Protein AF-A0AAD2FRQ9-F1 (afdb_monomer)

Organism: NCBI:txid2856

Secondary structure (DSSP, 8-state):
------PPP---PPPP----------------S-S-S--SS--SS-GGG---TTS-HHHHHHHHHHHHHHH-TT--GGGTS-TTTHHHHHHHHHHHHHHHHTT---TTHHHHHHHHHHHTT----HHHHHHHHHHHHHHHHHHHHHHHHHHHTSTT-HHHHHHHHHHHHHHHHHHHT-STTS-TTTGGGG-HHHHHHHHTS-HHHHHHHHHHHHHHHHHHHHHHHHHHHHHHHHHPPPP-

Radius of gyration: 32.9 Å; Cα contacts (8 Å, |Δi|>4): 137; chains: 1; bounding box: 90×48×98 Å

Structure (mmCIF, N/CA/C/O backbone):
data_AF-A0AAD2FRQ9-F1
#
_entry.id   AF-A0AAD2FRQ9-F1
#
loop_
_atom_site.group_PDB
_atom_site.id
_atom_site.type_symbol
_atom_site.label_atom_id
_atom_site.label_alt_id
_atom_site.label_comp_id
_atom_site.label_asym_id
_atom_site.label_entity_id
_atom_site.label_seq_id
_atom_site.pdbx_PDB_ins_code
_atom_site.Cartn_x
_atom_site.Cartn_y
_atom_site.Cartn_z
_atom_site.occupancy
_atom_site.B_iso_or_equiv
_atom_site.auth_seq_id
_atom_site.auth_comp_id
_atom_site.auth_asym_id
_atom_site.auth_atom_id
_atom_site.pdbx_PDB_model_num
ATOM 1 N N . MET A 1 1 ? -56.082 18.298 -0.361 1.00 37.53 1 MET A N 1
ATOM 2 C CA . MET A 1 1 ? -55.366 17.008 -0.265 1.00 37.53 1 MET A CA 1
ATOM 3 C C . MET A 1 1 ? -54.662 16.755 -1.595 1.00 37.53 1 MET A C 1
ATOM 5 O O . MET A 1 1 ? -55.333 16.845 -2.607 1.00 37.53 1 MET A O 1
ATOM 9 N N . GLY A 1 2 ? -53.346 16.507 -1.576 1.00 34.59 2 GLY A N 1
ATOM 10 C CA . GLY A 1 2 ? -52.584 15.782 -2.614 1.00 34.59 2 GLY A CA 1
ATOM 11 C C . GLY A 1 2 ? -52.430 16.383 -4.024 1.00 34.59 2 GLY A C 1
ATOM 12 O O . GLY A 1 2 ? -53.251 16.138 -4.894 1.00 34.59 2 GLY A O 1
ATOM 13 N N . GLN A 1 3 ? -51.302 17.052 -4.276 1.00 29.69 3 GLN A N 1
ATOM 14 C CA . GLN A 1 3 ? -50.545 16.966 -5.549 1.00 29.69 3 GLN A CA 1
ATOM 15 C C . GLN A 1 3 ? -49.740 15.633 -5.565 1.00 29.69 3 GLN A C 1
ATOM 17 O O . GLN A 1 3 ? -49.653 15.038 -4.484 1.00 29.69 3 GLN A O 1
ATOM 22 N N . PRO A 1 4 ? -49.027 15.190 -6.636 1.00 43.19 4 PRO A N 1
ATOM 23 C CA . PRO A 1 4 ? -48.932 15.660 -8.038 1.00 43.19 4 PRO A CA 1
ATOM 24 C C . PRO A 1 4 ? -48.928 14.510 -9.092 1.00 43.19 4 PRO A C 1
ATOM 26 O O . PRO A 1 4 ? -48.915 13.330 -8.753 1.00 43.19 4 PRO A O 1
ATOM 29 N N . GLY A 1 5 ? -48.811 14.842 -10.387 1.00 27.27 5 GLY A N 1
ATOM 30 C CA . GLY A 1 5 ? -48.313 13.880 -11.382 1.00 27.27 5 GLY A CA 1
ATOM 31 C C . GLY A 1 5 ? -48.359 14.334 -12.842 1.00 27.27 5 GLY A C 1
ATOM 32 O O . GLY A 1 5 ? -49.302 13.996 -13.544 1.00 27.27 5 GLY A O 1
ATOM 33 N N . ASN A 1 6 ? -47.319 15.055 -13.282 1.00 28.84 6 ASN A N 1
ATOM 34 C CA . ASN A 1 6 ? -46.566 14.877 -14.542 1.00 28.84 6 ASN A CA 1
ATOM 35 C C . ASN A 1 6 ? -46.149 16.204 -15.187 1.00 28.84 6 ASN A C 1
ATOM 37 O O . ASN A 1 6 ? -46.958 16.974 -15.696 1.00 28.84 6 ASN A O 1
ATOM 41 N N . ILE A 1 7 ? -44.835 16.432 -15.159 1.00 31.52 7 ILE A N 1
ATOM 42 C CA . ILE A 1 7 ? -44.137 17.573 -15.745 1.00 31.52 7 ILE A CA 1
ATOM 43 C C . ILE A 1 7 ? -43.567 17.156 -17.102 1.00 31.52 7 ILE A C 1
ATOM 45 O O . ILE A 1 7 ? -42.891 16.134 -17.222 1.00 31.52 7 ILE A O 1
ATOM 49 N N . CYS A 1 8 ? -43.846 17.989 -18.104 1.00 29.88 8 CYS A N 1
ATOM 50 C CA . CYS A 1 8 ? -43.276 17.962 -19.443 1.00 29.88 8 CYS A CA 1
ATOM 51 C C . CYS A 1 8 ? -41.774 18.289 -19.462 1.00 29.88 8 CYS A C 1
ATOM 53 O O . CYS A 1 8 ? -41.274 19.129 -18.717 1.00 29.88 8 CYS A O 1
ATOM 55 N N . LEU A 1 9 ? -41.097 17.649 -20.414 1.00 31.56 9 LEU A N 1
ATOM 56 C CA . LEU A 1 9 ? -39.747 17.918 -20.902 1.00 31.56 9 LEU A CA 1
ATOM 57 C C . LEU A 1 9 ? -39.510 19.402 -21.216 1.00 31.56 9 LEU A C 1
ATOM 59 O O . LEU A 1 9 ? -40.241 19.968 -22.020 1.00 31.56 9 LEU A O 1
ATOM 63 N N . LEU A 1 10 ? -38.400 19.961 -20.728 1.00 29.17 10 LEU A N 1
ATOM 64 C CA . LEU A 1 10 ? -37.602 20.940 -21.470 1.00 29.17 10 LEU A CA 1
ATOM 65 C C . LEU A 1 10 ? -36.122 20.797 -21.087 1.00 29.17 10 LEU A C 1
ATOM 67 O O . LEU A 1 10 ? -35.727 20.817 -19.924 1.00 29.17 10 LEU A O 1
ATOM 71 N N . ARG A 1 11 ? -35.321 20.585 -22.127 1.00 29.00 11 ARG A N 1
ATOM 72 C CA . ARG A 1 11 ? -33.883 20.327 -22.134 1.00 29.00 11 ARG A CA 1
ATOM 73 C C . ARG A 1 11 ? -33.137 21.663 -22.103 1.00 29.00 11 ARG A C 1
ATOM 75 O O . ARG A 1 11 ? -33.297 22.455 -23.024 1.00 29.00 11 ARG A O 1
ATOM 82 N N . ALA A 1 12 ? -32.278 21.867 -21.109 1.00 31.44 12 ALA A N 1
ATOM 83 C CA . ALA A 1 12 ? -31.231 22.891 -21.123 1.00 31.44 12 ALA A CA 1
ATOM 84 C C . ALA A 1 12 ? -29.855 22.213 -20.928 1.00 31.44 12 ALA A C 1
ATOM 86 O O . ALA A 1 12 ? -29.771 21.228 -20.189 1.00 31.44 12 ALA A O 1
ATOM 87 N N . PRO A 1 13 ? -28.790 22.658 -21.621 1.00 33.66 13 PRO A N 1
ATOM 88 C CA . PRO A 1 13 ? -27.496 21.977 -21.621 1.00 33.66 13 PRO A CA 1
ATOM 89 C C . PRO A 1 13 ? -26.655 22.344 -20.384 1.00 33.66 13 PRO A C 1
ATOM 91 O O . PRO A 1 13 ? -26.700 23.494 -19.947 1.00 33.66 13 PRO A O 1
ATOM 94 N N . PRO A 1 14 ? -25.832 21.425 -19.843 1.00 34.62 14 PRO A N 1
ATOM 95 C CA . PRO A 1 14 ? -24.860 21.774 -18.817 1.00 34.62 14 PRO A CA 1
ATOM 96 C C . PRO A 1 14 ? -23.588 22.402 -19.427 1.00 34.62 14 PRO A C 1
ATOM 98 O O . PRO A 1 14 ? -23.227 22.099 -20.571 1.00 34.62 14 PRO A O 1
ATOM 101 N N . PRO A 1 15 ? -22.885 23.261 -18.667 1.00 33.22 15 PRO A N 1
ATOM 102 C CA . PRO A 1 15 ? -21.655 23.907 -19.103 1.00 33.22 15 PRO A CA 1
ATOM 103 C C . PRO A 1 15 ? -20.494 22.912 -19.236 1.00 33.22 15 PRO A C 1
ATOM 105 O O . PRO A 1 15 ? -20.386 21.916 -18.521 1.00 33.22 15 PRO A O 1
ATOM 108 N N . ARG A 1 16 ? -19.621 23.210 -20.198 1.00 31.12 16 ARG A N 1
ATOM 109 C CA . ARG A 1 16 ? -18.439 22.440 -20.588 1.00 31.12 16 ARG A CA 1
ATOM 110 C C . ARG A 1 16 ? -17.262 22.643 -19.621 1.00 31.12 16 ARG A C 1
ATOM 112 O O . ARG A 1 16 ? -16.920 23.785 -19.352 1.00 31.12 16 ARG A O 1
ATOM 119 N N . HIS A 1 17 ? -16.610 21.518 -19.283 1.00 32.88 17 HIS A N 1
ATOM 120 C CA . HIS A 1 17 ? -15.232 21.315 -18.779 1.00 32.88 17 HIS A CA 1
ATOM 121 C C . HIS A 1 17 ? -14.877 22.041 -17.460 1.00 32.88 17 HIS A C 1
ATOM 123 O O . HIS A 1 17 ? -15.027 23.241 -17.337 1.00 32.88 17 HIS A O 1
ATOM 129 N N . VAL A 1 18 ? -14.403 21.379 -16.401 1.00 36.59 18 VAL A N 1
ATOM 130 C CA . VAL A 1 18 ? -13.126 20.654 -16.294 1.00 36.59 18 VAL A CA 1
ATOM 131 C C . VAL A 1 18 ? -13.199 19.695 -15.095 1.00 36.59 18 VAL A C 1
ATOM 133 O O . VAL A 1 18 ? -13.450 20.138 -13.983 1.00 36.59 18 VAL A O 1
ATOM 136 N N . ALA A 1 19 ? -12.945 18.406 -15.321 1.00 28.44 19 ALA A N 1
ATOM 137 C CA . ALA A 1 19 ? -12.275 17.482 -14.396 1.00 28.44 19 ALA A CA 1
ATOM 138 C C . ALA A 1 19 ? -12.241 16.113 -15.078 1.00 28.44 19 ALA A C 1
ATOM 140 O O . ALA A 1 19 ? -13.247 15.415 -15.201 1.00 28.44 19 ALA A O 1
ATOM 141 N N . THR A 1 20 ? -11.079 15.763 -15.607 1.00 32.56 20 THR A N 1
ATOM 142 C CA . THR A 1 20 ? -10.808 14.473 -16.226 1.00 32.56 20 THR A CA 1
ATOM 143 C C . THR A 1 20 ? -11.065 13.373 -15.199 1.00 32.56 20 THR A C 1
ATOM 145 O O . THR A 1 20 ? -10.442 13.343 -14.141 1.00 32.56 20 THR A O 1
ATOM 148 N N . HIS A 1 21 ? -12.002 12.481 -15.514 1.00 29.31 21 HIS A N 1
ATOM 149 C CA . HIS A 1 21 ? -12.284 11.256 -14.777 1.00 29.31 21 HIS A CA 1
ATOM 150 C C . HIS A 1 21 ? -10.988 10.480 -14.475 1.00 29.31 21 HIS A C 1
ATOM 152 O O . HIS A 1 21 ? -10.471 9.771 -15.339 1.00 29.31 21 HIS A O 1
ATOM 158 N N . GLN A 1 22 ? -10.517 10.508 -13.227 1.00 32.94 22 GLN A N 1
ATOM 159 C CA . GLN A 1 22 ? -9.834 9.345 -12.667 1.00 32.94 22 GLN A CA 1
ATOM 160 C C . GLN A 1 22 ? -10.907 8.289 -12.416 1.00 32.94 22 GLN A C 1
ATOM 162 O O . GLN A 1 22 ? -11.607 8.263 -11.407 1.00 32.94 22 GLN A O 1
ATOM 167 N N . ARG A 1 23 ? -11.095 7.455 -13.434 1.00 27.72 23 ARG A N 1
ATOM 168 C CA . ARG A 1 23 ? -11.921 6.257 -13.397 1.00 27.72 23 ARG A CA 1
ATOM 169 C C . ARG A 1 23 ? -11.346 5.342 -12.311 1.00 27.72 23 ARG A C 1
ATOM 171 O O . ARG A 1 23 ? -10.297 4.737 -12.516 1.00 27.72 23 ARG A O 1
ATOM 178 N N . LEU A 1 24 ? -12.018 5.268 -11.161 1.00 32.47 24 LEU A N 1
ATOM 179 C CA . LEU A 1 24 ? -11.828 4.210 -10.169 1.00 32.47 24 LEU A CA 1
ATOM 180 C C . LEU A 1 24 ? -12.011 2.869 -10.889 1.00 32.47 24 LEU A C 1
ATOM 182 O O . LEU A 1 24 ? -13.133 2.430 -11.140 1.00 32.47 24 LEU A O 1
ATOM 186 N N . HIS A 1 25 ? -10.905 2.245 -11.288 1.00 28.69 25 HIS A N 1
ATOM 187 C CA . HIS A 1 25 ? -10.904 0.870 -11.757 1.00 28.69 25 HIS A CA 1
ATOM 188 C C . HIS A 1 25 ? -11.208 -0.026 -10.555 1.00 28.69 25 HIS A C 1
ATOM 190 O O . HIS A 1 25 ? -10.321 -0.424 -9.805 1.00 28.69 25 HIS A O 1
ATOM 196 N N . ILE A 1 26 ? -12.490 -0.334 -10.373 1.00 36.47 26 ILE A N 1
ATOM 197 C CA . ILE A 1 26 ? -12.931 -1.491 -9.601 1.00 36.47 26 ILE A CA 1
ATOM 198 C C . ILE A 1 26 ? -12.479 -2.719 -10.406 1.00 36.47 26 ILE A C 1
ATOM 200 O O . ILE A 1 26 ? -13.044 -3.028 -11.453 1.00 36.47 26 ILE A O 1
ATOM 204 N N . LEU A 1 27 ? -11.393 -3.361 -9.971 1.00 30.59 27 LEU A N 1
ATOM 205 C CA . LEU A 1 27 ? -10.906 -4.623 -10.537 1.00 30.59 27 LEU A CA 1
ATOM 206 C C . LEU A 1 27 ? -11.859 -5.781 -10.171 1.00 30.59 27 LEU A C 1
ATOM 208 O O . LEU A 1 27 ? -12.439 -5.771 -9.082 1.00 30.59 27 LEU A O 1
ATOM 212 N N . PRO A 1 28 ? -12.032 -6.783 -11.056 1.00 29.67 28 PRO A N 1
ATOM 213 C CA . PRO A 1 28 ? -13.021 -7.836 -10.880 1.00 29.67 28 PRO A CA 1
ATOM 214 C C . PRO A 1 28 ? -12.610 -8.834 -9.793 1.00 29.67 28 PRO A C 1
ATOM 216 O O . PRO A 1 28 ? -11.437 -9.149 -9.585 1.00 29.67 28 PRO A O 1
ATOM 219 N N . ALA A 1 29 ? -13.622 -9.354 -9.104 1.00 35.62 29 ALA A N 1
ATOM 22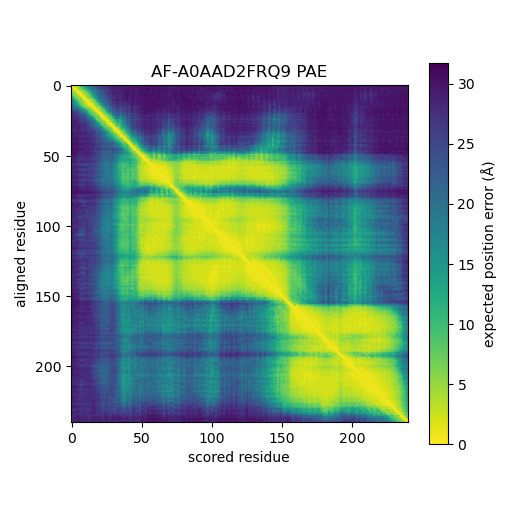0 C CA . ALA A 1 29 ? -13.495 -10.339 -8.048 1.00 35.62 29 ALA A CA 1
ATOM 221 C C . ALA A 1 29 ? -13.230 -11.740 -8.624 1.00 35.62 29 ALA A C 1
ATOM 223 O O . ALA A 1 29 ? -14.167 -12.458 -8.953 1.00 35.62 29 ALA A O 1
ATOM 224 N N . HIS A 1 30 ? -11.967 -12.169 -8.661 1.00 32.50 30 HIS A N 1
ATOM 225 C CA . HIS A 1 30 ? -11.630 -13.594 -8.726 1.00 32.50 30 HIS A CA 1
ATOM 226 C C . HIS A 1 30 ? -10.827 -14.023 -7.495 1.00 32.50 30 HIS A C 1
ATOM 228 O O . HIS A 1 30 ? -10.002 -13.275 -6.965 1.00 32.50 30 HIS A O 1
ATOM 234 N N . GLY A 1 31 ? -11.210 -15.184 -6.960 1.00 37.16 31 GLY A N 1
ATOM 235 C CA . GLY A 1 31 ? -10.777 -15.725 -5.679 1.00 37.16 31 GLY A CA 1
ATOM 236 C C . GLY A 1 31 ? -9.365 -16.298 -5.720 1.00 37.16 31 GLY A C 1
ATOM 237 O O . GLY A 1 31 ? -9.015 -17.067 -6.607 1.00 37.16 31 GLY A O 1
ATOM 238 N N . GLY A 1 32 ? -8.582 -15.929 -4.713 1.00 30.17 32 GLY A N 1
ATOM 239 C CA . GLY A 1 32 ? -7.283 -16.492 -4.366 1.00 30.17 32 GLY A CA 1
ATOM 240 C C . GLY A 1 32 ? -6.848 -15.920 -3.008 1.00 30.17 32 GLY A C 1
ATOM 241 O O . GLY A 1 32 ? -7.245 -14.796 -2.681 1.00 30.17 32 GLY A O 1
ATOM 242 N N . PRO A 1 33 ? -6.061 -16.648 -2.193 1.00 37.56 33 PRO A N 1
ATOM 243 C CA . PRO A 1 33 ? -5.744 -16.283 -0.806 1.00 37.56 33 PRO A CA 1
ATOM 244 C C . PRO A 1 33 ? -4.711 -15.145 -0.676 1.00 37.56 33 PRO A C 1
ATOM 246 O O . PRO A 1 33 ? -4.220 -14.866 0.411 1.00 37.56 33 PRO A O 1
ATOM 249 N N . HIS A 1 34 ? -4.406 -14.444 -1.768 1.00 39.28 34 HIS A N 1
ATOM 250 C CA . HIS A 1 34 ? -3.457 -13.334 -1.812 1.00 39.28 34 HIS A CA 1
ATOM 251 C C . HIS A 1 34 ? -4.171 -12.020 -2.138 1.00 39.28 34 HIS A C 1
ATOM 253 O O . HIS A 1 34 ? -3.843 -11.329 -3.100 1.00 39.28 34 HIS A O 1
ATOM 259 N N . ARG A 1 35 ? -5.189 -11.667 -1.349 1.00 40.56 35 ARG A N 1
ATOM 260 C CA . ARG A 1 35 ? -5.754 -10.315 -1.388 1.00 40.56 35 ARG A CA 1
ATOM 261 C C . ARG A 1 35 ? -4.919 -9.414 -0.475 1.00 40.56 35 ARG A C 1
ATOM 263 O O . ARG A 1 35 ? -5.028 -9.507 0.740 1.00 40.56 35 ARG A O 1
ATOM 270 N N . PHE A 1 36 ? -4.115 -8.561 -1.117 1.00 48.00 36 PHE A N 1
ATOM 271 C CA . PHE A 1 36 ? -3.297 -7.461 -0.571 1.00 48.00 36 PHE A CA 1
ATOM 272 C C . PHE A 1 36 ? -1.977 -7.857 0.127 1.00 48.00 36 PHE A C 1
ATOM 274 O O . PHE A 1 36 ? -1.917 -7.920 1.351 1.00 48.00 36 PHE A O 1
ATOM 281 N N . PRO A 1 37 ? -0.861 -8.027 -0.614 1.00 42.19 37 PRO A N 1
ATOM 282 C CA . PRO A 1 37 ? 0.451 -8.296 -0.014 1.00 42.19 37 PRO A CA 1
ATOM 283 C C . PRO A 1 37 ? 1.119 -7.087 0.674 1.00 42.19 37 PRO A C 1
ATOM 285 O O . PRO A 1 37 ? 2.230 -7.223 1.172 1.00 42.19 37 PRO A O 1
ATOM 288 N N . LEU A 1 38 ? 0.513 -5.892 0.692 1.00 45.59 38 LEU A N 1
ATOM 289 C CA . LEU A 1 38 ? 1.238 -4.643 0.981 1.00 45.59 38 LEU A CA 1
ATOM 290 C C . LEU A 1 38 ? 0.527 -3.729 1.993 1.00 45.59 38 LEU A C 1
ATOM 292 O O . LEU A 1 38 ? 0.260 -2.566 1.720 1.00 45.59 38 LEU A O 1
ATOM 296 N N . MET A 1 39 ? 0.253 -4.240 3.194 1.00 47.66 39 MET A N 1
ATOM 297 C CA . MET A 1 39 ? -0.025 -3.407 4.381 1.00 47.66 39 MET A CA 1
ATOM 298 C C . MET A 1 39 ? 1.014 -3.620 5.501 1.00 47.66 39 MET A C 1
ATOM 300 O O . MET A 1 39 ? 0.736 -3.369 6.669 1.00 47.66 39 MET A O 1
ATOM 304 N N . PHE A 1 40 ? 2.224 -4.094 5.172 1.00 47.97 40 PHE A N 1
ATOM 305 C CA . PHE A 1 40 ? 3.136 -4.672 6.174 1.00 47.97 40 PHE A CA 1
ATOM 306 C C . PHE A 1 40 ? 4.158 -3.736 6.842 1.00 47.97 40 PHE A C 1
ATOM 308 O O . PHE A 1 40 ? 4.730 -4.110 7.855 1.00 47.97 40 PHE A O 1
ATOM 315 N N . PHE A 1 41 ? 4.393 -2.519 6.358 1.00 45.81 41 PHE A N 1
ATOM 316 C CA . PHE A 1 41 ? 5.453 -1.631 6.885 1.00 45.81 41 PHE A CA 1
ATOM 317 C C . PHE A 1 41 ? 5.212 -0.108 6.755 1.00 45.81 41 PHE A C 1
ATOM 319 O O . PHE A 1 41 ? 5.931 0.562 6.029 1.00 45.81 41 PHE A O 1
ATOM 326 N N . ALA A 1 42 ? 4.244 0.491 7.459 1.00 36.84 42 ALA A N 1
ATOM 327 C CA . ALA A 1 42 ? 4.256 1.953 7.660 1.00 36.84 42 ALA A CA 1
ATOM 328 C C . ALA A 1 42 ? 3.292 2.408 8.764 1.00 36.84 42 ALA A C 1
ATOM 330 O O . ALA A 1 42 ? 2.129 2.693 8.508 1.00 36.84 42 ALA A O 1
ATOM 331 N N . LEU A 1 43 ? 3.782 2.534 9.999 1.00 43.31 43 LEU A N 1
ATOM 332 C CA . LEU A 1 43 ? 3.141 3.365 11.021 1.00 43.31 43 LEU A CA 1
ATOM 333 C C . LEU A 1 43 ? 4.219 4.017 11.884 1.00 43.31 43 LEU A C 1
ATOM 335 O O . LEU A 1 43 ? 4.796 3.376 12.764 1.00 43.31 43 LEU A O 1
ATOM 339 N N . ARG A 1 44 ? 4.472 5.310 11.656 1.00 43.81 44 ARG A N 1
ATOM 340 C CA . ARG A 1 44 ? 5.180 6.157 12.629 1.00 43.81 44 ARG A CA 1
ATOM 341 C C . ARG A 1 44 ? 4.263 7.168 13.332 1.00 43.81 44 ARG A C 1
ATOM 343 O O . ARG A 1 44 ? 4.715 7.761 14.299 1.00 43.81 44 ARG A O 1
ATOM 350 N N . PHE A 1 45 ? 2.982 7.304 12.950 1.00 42.84 45 PHE A N 1
ATOM 351 C CA . PHE A 1 45 ? 2.158 8.418 13.462 1.00 42.84 45 PHE A CA 1
ATOM 352 C C . PHE A 1 45 ? 0.648 8.189 13.713 1.00 42.84 45 PHE A C 1
ATOM 354 O O . PHE A 1 45 ? -0.044 9.162 13.986 1.00 42.84 45 PHE A O 1
ATOM 361 N N . ALA A 1 46 ? 0.101 6.964 13.721 1.00 45.50 46 ALA A N 1
ATOM 362 C CA . ALA A 1 46 ? -1.351 6.777 13.952 1.00 45.50 46 ALA A CA 1
ATOM 363 C C . ALA A 1 46 ? -1.870 6.465 15.386 1.00 45.50 46 ALA A C 1
ATOM 365 O O . ALA A 1 46 ? -3.088 6.345 15.520 1.00 45.50 46 ALA A O 1
ATOM 366 N N . PRO A 1 47 ? -1.083 6.329 16.481 1.00 47.84 47 PRO A N 1
ATOM 367 C CA . PRO A 1 47 ? -1.689 6.014 17.781 1.00 47.84 47 PRO A CA 1
ATOM 368 C C . PRO A 1 47 ? -2.399 7.205 18.456 1.00 47.84 47 PRO A C 1
ATOM 370 O O . PRO A 1 47 ? -3.132 6.993 19.416 1.00 47.84 47 PRO A O 1
ATOM 373 N N . SER A 1 48 ? -2.241 8.443 17.971 1.00 48.66 48 SER A N 1
ATOM 374 C CA . SER A 1 48 ? -2.814 9.643 18.608 1.00 48.66 48 SER A CA 1
ATOM 375 C C . SER A 1 48 ? -4.307 9.887 18.331 1.00 48.66 48 SER A C 1
ATOM 377 O O . SER A 1 48 ? -4.873 10.808 18.910 1.00 48.66 48 SER A O 1
ATOM 379 N N . ARG A 1 49 ? -4.965 9.087 17.476 1.00 55.69 49 ARG A N 1
ATOM 380 C CA . ARG A 1 49 ? -6.372 9.307 17.063 1.00 55.69 49 ARG A CA 1
ATOM 381 C C . ARG A 1 49 ? -7.379 8.242 17.504 1.00 55.69 49 ARG A C 1
ATOM 383 O O . ARG A 1 49 ? -8.569 8.411 17.251 1.00 55.69 49 ARG A O 1
ATOM 390 N N . LEU A 1 50 ? -6.936 7.168 18.158 1.00 70.06 50 LEU A N 1
ATOM 391 C CA . LEU A 1 50 ? -7.851 6.187 18.749 1.00 70.06 50 LEU A CA 1
ATOM 392 C C . LEU A 1 50 ? -8.385 6.726 20.076 1.00 70.06 50 LEU A C 1
ATOM 394 O O . LEU A 1 50 ? -7.753 6.578 21.126 1.00 70.06 50 LEU A O 1
ATOM 398 N N . ASP A 1 51 ? -9.553 7.363 20.021 1.00 74.88 51 ASP A N 1
ATOM 399 C CA . ASP A 1 51 ? -10.272 7.771 21.222 1.00 74.88 51 ASP A CA 1
ATOM 400 C C . ASP A 1 51 ? -10.945 6.549 21.857 1.00 74.88 51 ASP A C 1
ATOM 402 O O . ASP A 1 51 ? -12.040 6.127 21.483 1.00 74.88 51 ASP A O 1
ATOM 406 N N . LEU A 1 52 ? -10.234 5.966 22.821 1.00 79.19 52 LEU A N 1
ATOM 407 C CA . LEU A 1 52 ? -10.669 4.820 23.615 1.00 79.19 52 LEU A CA 1
ATOM 408 C C . LEU A 1 52 ? -10.955 5.219 25.072 1.00 79.19 52 LEU A C 1
ATOM 410 O O . LEU A 1 52 ? -10.844 4.368 25.955 1.00 79.19 52 LEU A O 1
ATOM 414 N N . GLN A 1 53 ? -11.284 6.489 25.351 1.00 73.31 53 GLN A N 1
ATOM 415 C CA . GLN A 1 53 ? -11.393 7.019 26.721 1.00 73.31 53 GLN A CA 1
ATOM 416 C C . GLN A 1 53 ? -12.375 6.254 27.620 1.00 73.31 53 GLN A C 1
ATOM 418 O O . GLN A 1 53 ? -12.110 6.086 28.805 1.00 73.31 53 GLN A O 1
ATOM 423 N N . LEU A 1 54 ? -13.470 5.742 27.056 1.00 83.75 54 LEU A N 1
ATOM 424 C CA . LEU A 1 54 ? -14.483 4.968 27.788 1.00 83.75 54 LEU A CA 1
ATOM 425 C C . LEU A 1 54 ? -14.478 3.479 27.410 1.00 83.75 54 LEU A C 1
ATOM 427 O O . LEU A 1 54 ? -15.389 2.729 27.748 1.00 83.75 54 LEU A O 1
ATOM 431 N N . THR A 1 55 ? -13.466 3.026 26.672 1.00 89.94 55 THR A N 1
ATOM 432 C CA . THR A 1 55 ? -13.348 1.610 26.308 1.00 89.94 55 THR A CA 1
ATOM 433 C C . THR A 1 55 ? -12.794 0.824 27.486 1.00 89.94 55 THR A C 1
ATOM 435 O O . THR A 1 55 ? -11.831 1.262 28.118 1.00 89.94 55 THR A O 1
ATOM 438 N N . GLY A 1 56 ? -13.360 -0.356 27.758 1.00 88.56 56 GLY A N 1
ATOM 439 C CA . GLY A 1 56 ? -12.875 -1.202 28.846 1.00 88.56 56 GLY A CA 1
ATOM 440 C C . GLY A 1 56 ? -11.368 -1.459 28.721 1.00 88.56 56 GLY A C 1
ATOM 441 O O . GLY A 1 56 ? -10.895 -1.731 27.615 1.00 88.56 56 GLY A O 1
ATOM 442 N N . PRO A 1 57 ? -10.585 -1.409 29.814 1.00 88.56 57 PRO A N 1
ATOM 443 C CA . PRO A 1 57 ? -9.122 -1.440 29.733 1.00 88.56 57 PRO A CA 1
ATOM 444 C C . PRO A 1 57 ? -8.610 -2.707 29.041 1.00 88.56 57 PRO A C 1
ATOM 446 O O . PRO A 1 57 ? -7.715 -2.646 28.204 1.00 88.56 57 PRO A O 1
ATOM 449 N N . SER A 1 58 ? -9.239 -3.854 29.306 1.00 89.50 58 SER A N 1
ATOM 450 C CA . SER A 1 58 ? -8.896 -5.123 28.662 1.00 89.50 58 SER A CA 1
ATOM 451 C C . SER A 1 58 ? -9.251 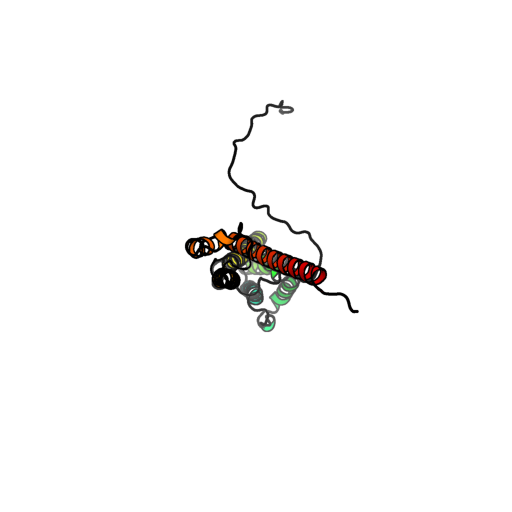-5.150 27.166 1.00 89.50 58 SER A C 1
ATOM 453 O O . SER A 1 58 ? -8.508 -5.735 26.382 1.00 89.50 58 SER A O 1
ATOM 455 N N . ILE A 1 59 ? -10.343 -4.488 26.757 1.00 91.56 59 ILE A N 1
ATOM 456 C CA . ILE A 1 59 ? -10.736 -4.329 25.345 1.00 91.56 59 ILE A CA 1
ATOM 457 C C . ILE A 1 59 ? -9.744 -3.413 24.630 1.00 91.56 59 ILE A C 1
ATOM 459 O O . ILE A 1 59 ? -9.242 -3.758 23.564 1.00 91.56 59 ILE A O 1
ATOM 463 N N . LYS A 1 60 ? -9.408 -2.274 25.246 1.00 91.19 60 LYS A N 1
ATOM 464 C CA . LYS A 1 60 ? -8.424 -1.317 24.733 1.00 91.19 60 LYS A CA 1
ATOM 465 C C . LYS A 1 60 ? -7.085 -1.997 24.466 1.00 91.19 60 LYS A C 1
ATOM 467 O O . LYS A 1 60 ? -6.563 -1.892 23.359 1.00 91.19 60 LYS A O 1
ATOM 472 N N . THR A 1 61 ? -6.559 -2.743 25.437 1.00 89.00 61 THR A N 1
ATOM 473 C CA . THR A 1 61 ? -5.311 -3.498 25.266 1.00 89.00 61 THR A CA 1
ATOM 474 C C . THR A 1 61 ? -5.420 -4.507 24.127 1.00 89.00 61 THR A C 1
ATOM 476 O O . THR A 1 61 ? -4.510 -4.602 23.311 1.00 89.00 61 THR A O 1
ATOM 479 N N . ALA A 1 62 ? -6.539 -5.225 24.018 1.00 91.06 62 ALA A N 1
ATOM 480 C CA . ALA A 1 62 ? -6.737 -6.218 22.970 1.00 91.06 62 ALA A CA 1
ATOM 481 C C . ALA A 1 62 ? -6.804 -5.607 21.558 1.00 91.06 62 ALA A C 1
ATOM 483 O O . ALA A 1 62 ? -6.156 -6.118 20.647 1.00 91.06 62 ALA A O 1
ATOM 484 N N . ILE A 1 63 ? -7.507 -4.486 21.380 1.00 90.12 63 ILE A N 1
ATOM 485 C CA . ILE A 1 63 ? -7.559 -3.748 20.106 1.00 90.12 63 ILE A CA 1
ATOM 486 C C . ILE A 1 63 ? -6.172 -3.216 19.733 1.00 90.12 63 ILE A C 1
ATOM 488 O O . ILE A 1 63 ? -5.734 -3.376 18.595 1.00 90.12 63 ILE A O 1
ATOM 492 N N . LEU A 1 64 ? -5.445 -2.630 20.690 1.00 88.38 64 LEU A N 1
ATOM 493 C CA . LEU A 1 64 ? -4.082 -2.147 20.452 1.00 88.38 64 LEU A CA 1
ATOM 494 C C . LEU A 1 64 ? -3.128 -3.286 20.073 1.00 88.38 64 LEU A C 1
ATOM 496 O O . LEU A 1 64 ? -2.285 -3.101 19.202 1.00 88.38 64 LEU A O 1
ATOM 500 N N . GLN A 1 65 ? -3.281 -4.469 20.671 1.00 87.69 65 GLN A N 1
ATOM 501 C CA . GLN A 1 65 ? -2.509 -5.659 20.305 1.00 87.69 65 GLN A CA 1
ATOM 502 C C . GLN A 1 65 ? -2.836 -6.147 18.890 1.00 87.69 65 GLN A C 1
ATOM 504 O O . GLN A 1 65 ? -1.922 -6.484 18.142 1.00 87.69 65 GLN A O 1
ATOM 509 N N . LEU A 1 66 ? -4.108 -6.133 18.481 1.00 88.50 66 LEU A N 1
ATOM 510 C CA . LEU A 1 66 ? -4.485 -6.459 17.103 1.00 88.50 66 LEU A CA 1
ATOM 511 C C . LEU A 1 66 ? -3.837 -5.492 16.106 1.00 88.50 66 LEU A C 1
ATOM 513 O O . LEU A 1 66 ? -3.232 -5.934 15.134 1.00 88.50 66 LEU A O 1
ATOM 517 N N . LEU A 1 67 ? -3.892 -4.187 16.384 1.00 86.69 67 LEU A N 1
ATOM 518 C CA . LEU A 1 67 ? -3.247 -3.155 15.565 1.00 86.69 67 LEU A CA 1
ATOM 519 C C . LEU A 1 67 ? -1.718 -3.276 15.569 1.00 86.69 67 LEU A C 1
ATOM 521 O O . LEU A 1 67 ? -1.068 -3.039 14.555 1.00 86.69 67 LEU A O 1
ATOM 525 N N . HIS A 1 68 ? -1.120 -3.688 16.685 1.00 82.81 68 HIS A N 1
ATOM 526 C CA . HIS A 1 68 ? 0.308 -3.987 16.742 1.00 82.81 68 HIS A CA 1
ATOM 527 C C . HIS A 1 68 ? 0.668 -5.216 15.893 1.00 82.81 68 HIS A C 1
ATOM 529 O O . HIS A 1 68 ? 1.706 -5.226 15.230 1.00 82.81 68 HIS A O 1
ATOM 535 N N . GLY A 1 69 ? -0.204 -6.226 15.859 1.00 78.12 69 GLY A N 1
ATOM 536 C CA . GLY A 1 69 ? -0.072 -7.397 14.991 1.00 78.12 69 GLY A CA 1
ATOM 537 C C . GLY A 1 69 ? -0.136 -7.050 13.501 1.00 78.12 69 GLY A C 1
ATOM 538 O O . GLY A 1 69 ? 0.588 -7.651 12.714 1.00 78.12 69 GLY A O 1
ATOM 539 N N . VAL A 1 70 ? -0.910 -6.024 13.119 1.00 79.62 70 VAL A N 1
ATOM 540 C CA . VAL A 1 70 ? -0.867 -5.453 11.756 1.00 79.62 70 VAL A CA 1
ATOM 541 C C . VAL A 1 70 ? 0.542 -4.946 11.426 1.00 79.62 70 VAL A C 1
ATOM 543 O O . VAL A 1 70 ? 1.032 -5.152 10.321 1.00 79.62 70 VAL A O 1
ATOM 546 N N . ARG A 1 71 ? 1.211 -4.297 12.388 1.00 69.56 71 ARG A N 1
ATOM 547 C CA . ARG A 1 71 ? 2.554 -3.726 12.208 1.00 69.56 71 ARG A CA 1
ATOM 548 C C . ARG A 1 71 ? 3.669 -4.771 12.259 1.00 69.56 71 ARG A C 1
ATOM 550 O O . ARG A 1 71 ? 4.693 -4.601 11.608 1.00 69.56 71 ARG A O 1
ATOM 557 N N . THR A 1 72 ? 3.518 -5.798 13.090 1.00 71.00 72 THR A N 1
ATOM 558 C CA . THR A 1 72 ? 4.562 -6.792 13.368 1.00 71.00 72 THR A CA 1
ATOM 559 C C . THR A 1 72 ? 3.943 -8.189 13.484 1.00 71.00 72 THR A C 1
ATOM 561 O O . THR A 1 72 ? 3.503 -8.580 14.567 1.00 71.00 72 THR A O 1
ATOM 564 N N . PRO A 1 73 ? 3.914 -8.977 12.393 1.00 65.50 73 PRO A N 1
ATOM 565 C CA . PRO A 1 73 ? 3.264 -10.292 12.383 1.00 65.50 73 PRO A CA 1
ATOM 566 C C . PRO A 1 73 ? 3.933 -11.332 13.300 1.00 65.50 73 PRO A C 1
ATOM 568 O O . PRO A 1 73 ? 3.353 -12.378 13.567 1.00 65.50 73 PRO A O 1
ATOM 571 N N . THR A 1 74 ? 5.143 -11.061 13.796 1.00 59.69 74 THR A N 1
ATOM 572 C CA . THR A 1 74 ? 5.955 -12.011 14.576 1.00 59.69 74 THR A CA 1
ATOM 573 C C . THR A 1 74 ? 5.598 -12.058 16.069 1.00 59.69 74 THR A C 1
ATOM 575 O O . THR A 1 74 ? 6.026 -12.967 16.777 1.00 59.69 74 THR A O 1
ATOM 578 N N . SER A 1 75 ? 4.836 -11.092 16.594 1.00 58.97 75 SER A N 1
ATOM 579 C CA . SER A 1 75 ? 4.519 -11.053 18.027 1.00 58.97 75 SER A CA 1
ATOM 580 C C . SER A 1 75 ? 3.355 -11.990 18.343 1.00 58.97 75 SER A C 1
ATOM 582 O O . SER A 1 75 ? 2.259 -11.783 17.836 1.00 58.97 75 SER A O 1
ATOM 584 N N . SER A 1 76 ? 3.574 -13.013 19.179 1.00 57.59 76 SER A N 1
ATOM 585 C CA . SER A 1 76 ? 2.502 -13.890 19.672 1.00 57.59 76 SER A CA 1
ATOM 586 C C . SER A 1 76 ? 1.643 -13.131 20.694 1.00 57.59 76 SER A C 1
ATOM 588 O O . SER A 1 76 ? 2.078 -12.937 21.834 1.00 57.59 76 SER A O 1
ATOM 590 N N . PRO A 1 77 ? 0.423 -12.691 20.335 1.00 62.16 77 PRO A N 1
ATOM 591 C CA . PRO A 1 77 ? -0.312 -11.724 21.144 1.00 62.16 77 PRO A CA 1
ATOM 592 C C . PRO A 1 77 ? -1.069 -12.385 22.306 1.00 62.16 77 PRO A C 1
ATOM 594 O O . PRO A 1 77 ? -1.488 -11.711 23.241 1.00 62.16 77 PRO A O 1
ATOM 597 N N . LEU A 1 78 ? -1.244 -13.712 22.288 1.00 64.38 78 LEU A N 1
ATOM 598 C CA . LEU A 1 78 ? -2.193 -14.416 23.159 1.00 64.38 78 LEU A CA 1
ATOM 599 C C . LEU A 1 78 ? -1.792 -14.462 24.641 1.00 64.38 78 LEU A C 1
ATOM 601 O O . LEU A 1 78 ? -2.675 -14.566 25.494 1.00 64.38 78 LEU A O 1
ATOM 605 N N . ARG A 1 79 ? -0.494 -14.372 24.967 1.00 63.56 79 ARG A N 1
ATOM 606 C CA . ARG A 1 79 ? -0.020 -14.413 26.365 1.00 63.56 79 ARG A CA 1
ATOM 607 C C . ARG A 1 79 ? -0.387 -13.157 27.159 1.00 63.56 79 ARG A C 1
ATOM 609 O O . ARG A 1 79 ? -0.560 -13.246 28.368 1.00 63.56 79 ARG A O 1
ATOM 616 N N . THR A 1 80 ? -0.555 -12.022 26.485 1.00 72.94 80 THR A N 1
ATOM 617 C CA . THR A 1 80 ? -0.798 -10.715 27.121 1.00 72.94 80 THR A CA 1
ATOM 618 C C . THR A 1 80 ? -2.293 -10.383 27.228 1.00 72.94 80 THR A C 1
ATOM 620 O O . THR A 1 80 ? -2.680 -9.449 27.929 1.00 72.94 80 THR A O 1
ATOM 623 N N . ILE A 1 81 ? -3.164 -11.143 26.551 1.00 83.75 81 ILE A N 1
ATOM 624 C CA . ILE A 1 81 ? -4.612 -10.900 26.546 1.00 83.75 81 ILE A CA 1
ATOM 625 C C . ILE A 1 81 ? -5.277 -11.554 27.757 1.00 83.75 81 ILE A C 1
ATOM 627 O O . ILE A 1 81 ? -5.144 -12.759 27.993 1.00 83.75 81 ILE A O 1
ATOM 631 N N . SER A 1 82 ? -6.054 -10.751 28.490 1.00 87.06 82 SER A N 1
ATOM 632 C CA . SER A 1 82 ? -6.860 -11.212 29.623 1.00 87.06 82 SER A CA 1
ATOM 633 C C . SER A 1 82 ? -7.790 -12.369 29.212 1.00 87.06 82 SER A C 1
ATOM 635 O O . SER A 1 82 ? -8.406 -12.294 28.142 1.00 87.06 82 SER A O 1
ATOM 637 N N . PRO A 1 83 ? -7.950 -13.416 30.047 1.00 87.69 83 PRO A N 1
ATOM 638 C CA . PRO A 1 83 ? -8.796 -14.569 29.729 1.00 87.69 83 PRO A CA 1
ATOM 639 C C . PRO A 1 83 ? -10.233 -14.203 29.334 1.00 87.69 83 PRO A C 1
ATOM 641 O O . PRO A 1 83 ? -10.801 -14.845 28.456 1.00 87.69 83 PRO A O 1
ATOM 644 N N . SER A 1 84 ? -10.792 -13.139 29.918 1.00 87.94 84 SER A N 1
ATOM 645 C CA . SER A 1 84 ? -12.153 -12.667 29.632 1.00 87.94 84 SER A CA 1
ATOM 646 C C . SER A 1 84 ? -12.329 -12.082 28.226 1.00 87.94 84 SER A C 1
ATOM 648 O O . SER A 1 84 ? -13.431 -12.105 27.688 1.00 87.94 84 SER A O 1
ATOM 650 N N . VAL A 1 85 ? -11.256 -11.576 27.610 1.00 91.88 85 VAL A N 1
ATOM 651 C CA . VAL A 1 85 ? -11.285 -10.942 26.276 1.00 91.88 85 VAL A CA 1
A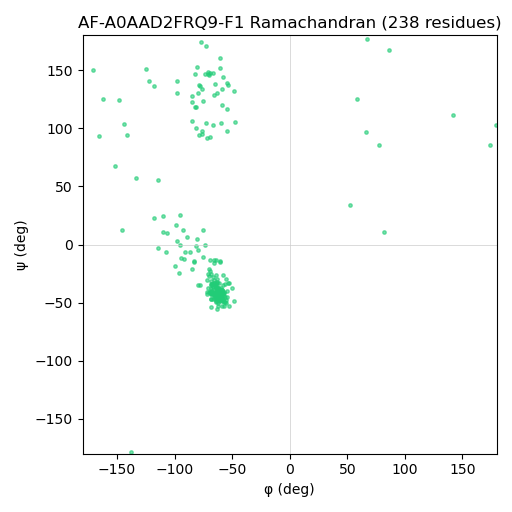TOM 652 C C . VAL A 1 85 ? -10.810 -11.895 25.182 1.00 91.88 85 VAL A C 1
ATOM 654 O O . VAL A 1 85 ? -11.113 -11.700 24.008 1.00 91.88 85 VAL A O 1
ATOM 657 N N . ARG A 1 86 ? -10.105 -12.967 25.557 1.00 91.62 86 ARG A N 1
ATOM 658 C CA . ARG A 1 86 ? -9.569 -13.977 24.638 1.00 91.62 86 ARG A CA 1
ATOM 659 C C . ARG A 1 86 ? -10.576 -14.504 23.602 1.00 91.62 86 ARG A C 1
ATOM 661 O O . ARG A 1 86 ? -10.201 -14.512 22.433 1.00 91.62 86 ARG A O 1
ATOM 668 N N . PRO A 1 87 ? -11.817 -14.911 23.942 1.00 92.50 87 PRO A N 1
ATOM 669 C CA . PRO A 1 87 ? -12.744 -15.426 22.928 1.00 92.50 87 PRO A CA 1
ATOM 670 C C . PRO A 1 87 ? -13.103 -14.367 21.876 1.00 92.50 87 PRO A C 1
ATOM 672 O O . PRO A 1 87 ? -13.138 -14.658 20.684 1.00 92.50 87 PRO A O 1
ATOM 675 N N . VAL A 1 88 ? -13.289 -13.118 22.306 1.00 93.25 88 VAL A N 1
ATOM 676 C CA . VAL A 1 88 ? -13.594 -11.983 21.424 1.00 93.25 88 VAL A CA 1
ATOM 677 C C . VAL A 1 88 ? -12.395 -11.635 20.540 1.00 93.25 88 VAL A C 1
ATOM 679 O O . VAL A 1 88 ? -12.545 -11.380 19.347 1.00 93.25 88 VAL A O 1
ATOM 682 N N . PHE A 1 89 ? -11.192 -11.678 21.111 1.00 92.31 89 PHE A N 1
ATOM 683 C CA . PHE A 1 89 ? -9.944 -11.477 20.383 1.00 92.31 89 PHE A CA 1
ATOM 684 C C . PHE A 1 89 ? -9.753 -12.530 19.282 1.00 92.31 89 PHE A C 1
ATOM 686 O O . PHE A 1 89 ? -9.446 -12.175 18.148 1.00 92.31 89 PHE A O 1
ATOM 693 N N . LEU A 1 90 ? -9.992 -13.810 19.588 1.00 91.69 90 LEU A N 1
ATOM 694 C CA . LEU A 1 90 ? -9.926 -14.899 18.607 1.00 91.69 90 LEU A CA 1
ATOM 695 C C . LEU A 1 90 ? -10.980 -14.734 17.504 1.00 91.69 90 LEU A C 1
ATOM 697 O O . LEU A 1 90 ? -10.659 -14.886 16.329 1.00 91.69 90 LEU A O 1
ATOM 701 N N . ALA A 1 91 ? -12.211 -14.347 17.855 1.00 93.38 91 ALA A N 1
ATOM 702 C CA . ALA A 1 91 ? -13.247 -14.044 16.867 1.00 93.38 91 ALA A CA 1
ATOM 703 C C . ALA A 1 91 ? -12.821 -12.909 15.916 1.00 93.38 91 ALA A C 1
ATOM 705 O O . ALA A 1 91 ? -13.042 -12.986 14.709 1.00 93.38 91 ALA A O 1
ATOM 706 N N . GLN A 1 92 ? -12.143 -11.880 16.434 1.00 94.25 92 GLN A N 1
ATOM 707 C CA . GLN A 1 92 ? -11.584 -10.814 15.603 1.00 94.25 92 GLN A CA 1
ATOM 708 C C . GLN A 1 92 ? -10.427 -11.295 14.717 1.00 94.25 92 GLN A C 1
ATOM 710 O O . GLN A 1 92 ? -10.288 -10.822 13.591 1.00 94.25 92 GLN A O 1
ATOM 715 N N . GLN A 1 93 ? -9.605 -12.238 15.184 1.00 90.44 93 GLN A N 1
ATOM 716 C CA . GLN A 1 93 ? -8.537 -12.815 14.363 1.00 90.44 93 GLN A CA 1
ATOM 717 C C . GLN A 1 93 ? -9.077 -13.573 13.145 1.00 90.44 93 GLN A C 1
ATOM 719 O O . GLN A 1 93 ? -8.445 -13.521 12.095 1.00 90.44 93 GLN A O 1
ATOM 724 N N . VAL A 1 94 ? -10.257 -14.198 13.246 1.00 92.19 94 VAL A N 1
ATOM 725 C CA . VAL A 1 94 ? -10.932 -14.840 12.099 1.00 92.19 94 VAL A CA 1
ATOM 726 C C . VAL A 1 94 ? -11.331 -13.815 11.030 1.00 92.19 94 VAL A C 1
ATOM 728 O O . VAL A 1 94 ? -11.212 -14.093 9.841 1.00 92.19 94 VAL A O 1
ATOM 731 N N . ILE A 1 95 ? -11.764 -12.615 11.435 1.00 91.31 95 ILE A N 1
ATOM 732 C CA . ILE A 1 95 ? -12.052 -11.501 10.508 1.00 91.31 95 ILE A CA 1
ATOM 733 C C . ILE A 1 95 ? -10.765 -11.011 9.824 1.00 91.31 95 ILE A C 1
ATOM 735 O O . ILE A 1 95 ? -10.784 -10.593 8.665 1.00 91.31 95 ILE A O 1
ATOM 739 N N . GLY A 1 96 ? -9.645 -11.075 10.543 1.00 88.94 96 GLY A N 1
ATOM 740 C CA . GLY A 1 96 ? -8.325 -10.713 10.050 1.00 88.94 96 GLY A CA 1
ATOM 741 C C . GLY A 1 96 ? -7.992 -9.227 10.191 1.00 88.94 96 GLY A C 1
ATOM 742 O O . GLY A 1 96 ? -8.840 -8.373 10.465 1.00 88.94 96 GLY A O 1
ATOM 743 N N . SER A 1 97 ? -6.710 -8.922 9.993 1.00 87.12 97 SER A N 1
ATOM 744 C 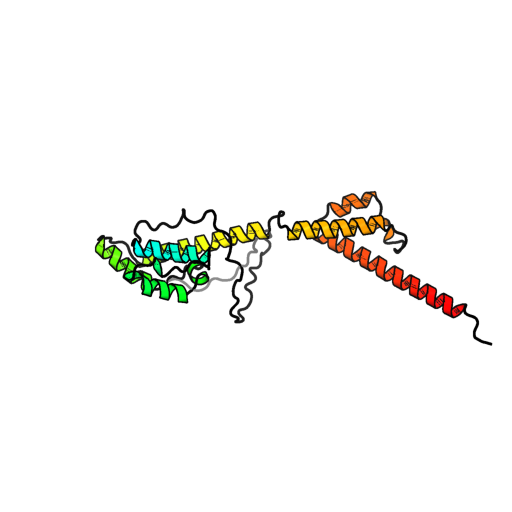CA . SER A 1 97 ? -6.141 -7.569 10.054 1.00 87.12 97 SER A CA 1
ATOM 745 C C . SER A 1 97 ? -6.744 -6.625 9.016 1.00 87.12 97 SER A C 1
ATOM 747 O O . SER A 1 97 ? -7.047 -5.479 9.336 1.00 87.12 97 SER A O 1
ATOM 749 N N . GLN A 1 98 ? -6.963 -7.117 7.795 1.00 85.94 98 GLN A N 1
ATOM 750 C CA . GLN A 1 98 ? -7.586 -6.341 6.724 1.00 85.94 98 GLN A CA 1
ATOM 751 C C . GLN A 1 98 ? -9.011 -5.930 7.100 1.00 85.94 98 GLN A C 1
ATOM 753 O O . GLN A 1 98 ? -9.351 -4.752 7.044 1.00 85.94 98 GLN A O 1
ATOM 758 N N . GLY A 1 99 ? -9.832 -6.886 7.548 1.00 89.12 99 GLY A N 1
ATOM 759 C CA . GLY A 1 99 ? -11.194 -6.590 7.978 1.00 89.12 99 GLY A CA 1
ATOM 760 C C . GLY A 1 99 ? -11.218 -5.589 9.133 1.00 89.12 99 GLY A C 1
ATOM 761 O O . GLY A 1 99 ? -12.025 -4.666 9.110 1.00 89.12 99 GLY A O 1
ATOM 762 N N . LEU A 1 100 ? -10.290 -5.704 10.089 1.00 90.62 100 LEU A N 1
ATOM 763 C CA . LEU A 1 100 ? -10.150 -4.737 11.178 1.00 90.62 100 LEU A CA 1
ATOM 764 C C . LEU A 1 100 ? -9.894 -3.309 10.664 1.00 90.62 100 LEU A C 1
ATOM 766 O O . LEU A 1 100 ? -10.576 -2.388 11.103 1.00 90.62 100 LEU A O 1
ATOM 770 N N . LEU A 1 101 ? -8.950 -3.119 9.735 1.00 89.94 101 LEU A N 1
ATOM 771 C CA . LEU A 1 101 ? -8.642 -1.805 9.148 1.00 89.94 101 LEU A CA 1
ATOM 772 C C . LEU A 1 101 ? -9.747 -1.277 8.223 1.00 89.94 101 LEU A C 1
ATOM 774 O O . LEU A 1 101 ? -9.857 -0.072 8.031 1.00 89.94 101 LEU A O 1
ATOM 778 N N . GLU A 1 102 ? -10.602 -2.151 7.698 1.00 89.50 102 GLU A N 1
ATOM 779 C CA . GLU A 1 102 ? -11.846 -1.784 7.008 1.00 89.50 102 GLU A CA 1
ATOM 780 C C . GLU A 1 102 ? -12.998 -1.467 7.984 1.00 89.50 102 GLU A C 1
ATOM 782 O O . GLU A 1 102 ? -14.132 -1.249 7.560 1.00 89.50 102 GLU A O 1
ATOM 787 N N . GLY A 1 103 ? -12.736 -1.454 9.296 1.00 90.94 103 GLY A N 1
ATOM 788 C CA . GLY A 1 103 ? -13.728 -1.159 10.331 1.00 90.94 103 GLY A CA 1
ATOM 789 C C . GLY A 1 103 ? -14.620 -2.341 10.710 1.00 90.94 103 GLY A C 1
ATOM 790 O O . GLY A 1 103 ? -15.603 -2.161 11.423 1.00 90.94 103 GLY A O 1
ATOM 791 N N . ARG A 1 104 ? -14.305 -3.563 10.270 1.00 93.38 104 ARG A N 1
ATOM 792 C CA . ARG A 1 104 ? -15.055 -4.767 10.645 1.00 93.38 104 ARG A CA 1
ATOM 793 C C . ARG A 1 104 ? -14.598 -5.253 12.011 1.00 93.38 104 ARG A C 1
ATOM 795 O O . ARG A 1 104 ? -13.579 -5.936 12.147 1.00 93.38 104 ARG A O 1
ATOM 802 N N . ILE A 1 105 ? -15.389 -4.924 13.021 1.00 94.31 105 ILE A N 1
ATOM 803 C CA . ILE A 1 105 ? -15.222 -5.442 14.375 1.00 94.31 105 ILE A CA 1
ATOM 804 C C . ILE A 1 105 ? -16.165 -6.625 14.621 1.00 94.31 105 ILE A C 1
ATOM 806 O O . ILE A 1 105 ? -17.314 -6.625 14.182 1.00 94.31 105 ILE A O 1
ATOM 810 N N . ALA A 1 106 ? -15.689 -7.646 15.330 1.00 95.56 106 ALA A N 1
ATOM 811 C CA . ALA A 1 106 ? -16.502 -8.780 15.752 1.00 95.56 106 ALA A CA 1
ATOM 812 C C . ALA A 1 106 ? -17.685 -8.314 16.618 1.00 95.56 106 ALA A C 1
ATOM 814 O O . ALA A 1 106 ? -17.519 -7.546 17.567 1.00 95.56 106 ALA A O 1
ATOM 815 N N . SER A 1 107 ? -18.888 -8.819 16.347 1.00 94.44 107 SER A N 1
ATOM 816 C CA . SER A 1 107 ? -20.090 -8.463 17.117 1.00 94.44 107 SER A CA 1
ATOM 817 C C . SER A 1 107 ? -19.952 -8.774 18.613 1.00 94.44 107 SER A C 1
ATOM 819 O O . SER A 1 107 ? -20.530 -8.083 19.447 1.00 94.44 107 SER A O 1
ATOM 821 N N . SER A 1 108 ? -19.114 -9.752 18.968 1.00 94.94 108 SER A N 1
ATOM 822 C CA . SER A 1 108 ? -18.784 -10.129 20.344 1.00 94.94 108 SER A CA 1
ATOM 823 C C . SER A 1 108 ? -18.049 -9.044 21.147 1.00 94.94 108 SER A C 1
ATOM 825 O O . SER A 1 108 ? -17.986 -9.143 22.370 1.00 94.94 108 SER A O 1
ATOM 827 N N . TRP A 1 109 ? -17.528 -7.989 20.507 1.00 94.62 109 TRP A N 1
ATOM 828 C CA . TRP A 1 109 ? -16.985 -6.821 21.214 1.00 94.62 109 TRP A CA 1
ATOM 829 C C . TRP A 1 109 ? -18.066 -6.011 21.937 1.00 94.62 109 TRP A C 1
ATOM 831 O O . TRP A 1 109 ? -17.804 -5.466 23.008 1.00 94.62 109 TRP A O 1
ATOM 841 N N . LEU A 1 110 ? -19.278 -5.947 21.377 1.00 95.38 110 LEU A N 1
ATOM 842 C CA . LEU A 1 110 ? -20.379 -5.144 21.908 1.00 95.38 110 LEU A CA 1
ATOM 843 C C . LEU A 1 110 ? -20.823 -5.605 23.307 1.00 95.38 110 LEU A C 1
ATOM 845 O O . LEU A 1 110 ? -20.776 -4.785 24.221 1.00 95.38 110 LEU A O 1
ATOM 849 N N . PRO A 1 111 ? -21.204 -6.877 23.546 1.00 95.31 111 PRO A N 1
ATOM 850 C CA . PRO A 1 111 ? -21.631 -7.303 24.881 1.00 95.31 111 PRO A CA 1
ATOM 851 C C . PRO A 1 111 ? -20.522 -7.141 25.931 1.00 95.31 111 PRO A C 1
ATOM 853 O O . PRO A 1 111 ? -20.800 -6.793 27.076 1.00 95.31 111 PRO A O 1
ATOM 856 N N . LEU A 1 112 ? -19.255 -7.317 25.541 1.00 94.50 112 LEU A N 1
ATOM 857 C CA . LEU A 1 112 ? -18.115 -7.123 26.437 1.00 94.50 112 LEU A CA 1
ATOM 858 C C . LEU A 1 112 ? -17.940 -5.646 26.832 1.00 94.50 112 LEU A C 1
ATOM 860 O O . LEU A 1 112 ? -17.660 -5.337 27.992 1.00 94.50 112 LEU A O 1
ATOM 864 N N . GLN A 1 113 ? -18.136 -4.726 25.885 1.00 95.06 113 GLN A N 1
ATOM 865 C CA . GLN A 1 113 ? -18.125 -3.291 26.156 1.00 95.06 113 GLN A CA 1
ATOM 866 C C . GLN A 1 113 ? -19.360 -2.851 26.956 1.00 95.06 113 GLN A C 1
ATOM 868 O O . GLN A 1 113 ? -19.223 -2.029 27.861 1.00 95.06 113 GLN A O 1
ATOM 873 N N . GLN A 1 114 ? -20.536 -3.426 26.688 1.00 94.94 114 GLN A N 1
ATOM 874 C CA . GLN A 1 114 ? -21.755 -3.178 27.467 1.00 94.94 114 GLN A CA 1
ATOM 875 C C . GLN A 1 114 ? -21.539 -3.535 28.934 1.00 94.94 114 GLN A C 1
ATOM 877 O O . GLN A 1 114 ? -21.764 -2.701 29.803 1.00 94.94 114 GLN A O 1
ATOM 882 N N . GLN A 1 115 ? -20.963 -4.708 29.207 1.00 94.31 115 GLN A N 1
ATOM 883 C CA . GLN A 1 115 ? -20.628 -5.119 30.568 1.00 94.31 115 GLN A CA 1
ATOM 884 C C . GLN A 1 115 ? -19.681 -4.124 31.262 1.00 94.31 115 GLN A C 1
ATOM 886 O O . GLN A 1 115 ? -19.757 -3.925 32.476 1.00 94.31 115 GLN A O 1
ATOM 891 N N . HIS A 1 116 ? -18.755 -3.506 30.522 1.00 93.94 116 HIS A N 1
ATOM 892 C CA . HIS A 1 116 ? -17.903 -2.458 31.075 1.00 93.94 116 HIS A CA 1
ATOM 893 C C . HIS A 1 116 ? -18.700 -1.187 31.393 1.00 93.94 116 HIS A C 1
ATOM 895 O O . HIS A 1 116 ? -18.568 -0.676 32.503 1.00 93.94 116 HIS A O 1
ATOM 901 N N . TYR A 1 117 ? -19.545 -0.715 30.472 1.00 94.88 117 TYR A N 1
ATOM 902 C CA . TYR A 1 117 ? -20.426 0.435 30.696 1.00 94.88 117 TYR A CA 1
ATOM 903 C C . TYR A 1 117 ? -21.351 0.244 31.892 1.00 94.88 117 TYR A C 1
ATOM 905 O O . TYR A 1 117 ? -21.449 1.155 32.713 1.00 94.88 117 TYR A O 1
ATOM 913 N N . ASP A 1 118 ? -21.928 -0.944 32.057 1.00 95.06 118 ASP A N 1
ATOM 914 C CA . ASP A 1 118 ? -22.780 -1.266 33.201 1.00 95.06 118 ASP A CA 1
ATOM 915 C C . ASP A 1 118 ? -21.998 -1.141 34.521 1.00 95.06 118 ASP A C 1
ATOM 917 O O . ASP A 1 118 ? -22.470 -0.522 35.476 1.00 95.06 118 ASP A O 1
ATOM 921 N N . LYS A 1 119 ? -20.751 -1.641 34.558 1.00 93.81 119 LYS A N 1
ATOM 922 C CA . LYS A 1 119 ? -19.862 -1.545 35.733 1.00 93.81 119 LYS A CA 1
ATOM 923 C C . LYS A 1 119 ? -19.528 -0.104 36.106 1.00 93.81 119 LYS A C 1
ATOM 925 O O . LYS A 1 119 ? -19.512 0.226 37.288 1.00 93.81 119 LYS A O 1
ATOM 930 N N . ILE A 1 120 ? -19.261 0.750 35.118 1.00 93.62 120 ILE A N 1
ATOM 931 C CA . ILE A 1 120 ? -18.940 2.168 35.350 1.00 93.62 120 ILE A CA 1
ATOM 932 C C . ILE A 1 120 ? -20.188 3.066 35.374 1.00 93.62 120 ILE A C 1
ATOM 934 O O . ILE A 1 120 ? -20.058 4.287 35.428 1.00 93.62 120 ILE A O 1
ATOM 938 N N . ARG A 1 121 ? -21.395 2.479 35.319 1.00 93.31 121 ARG A N 1
ATOM 939 C CA . ARG A 1 121 ? -22.691 3.178 35.231 1.00 93.31 121 ARG A CA 1
ATOM 940 C C . ARG A 1 121 ? -22.762 4.201 34.086 1.00 93.31 121 ARG A C 1
ATOM 942 O O . ARG A 1 121 ? -23.420 5.236 34.199 1.00 93.31 121 ARG A O 1
ATOM 949 N N . CYS A 1 122 ? -22.090 3.920 32.972 1.00 90.94 122 CYS A N 1
ATOM 950 C CA . CYS A 1 122 ? -22.114 4.760 31.783 1.00 90.94 122 CYS A CA 1
ATOM 951 C C . CYS A 1 122 ? -23.396 4.504 30.981 1.00 90.94 122 CYS A C 1
ATOM 953 O O . CYS A 1 122 ? -23.720 3.365 30.664 1.00 90.94 122 CYS A O 1
ATOM 955 N N . ARG A 1 123 ? -24.112 5.572 30.614 1.00 90.81 123 ARG A N 1
ATOM 956 C CA . ARG A 1 123 ? -25.342 5.501 29.800 1.00 90.81 123 ARG A CA 1
ATOM 957 C C . ARG A 1 123 ? -25.088 5.642 28.297 1.00 90.81 123 ARG A C 1
ATOM 959 O O . ARG A 1 123 ? -26.014 5.906 27.535 1.00 90.81 123 ARG A O 1
ATOM 966 N N . GLN A 1 124 ? -23.832 5.549 27.864 1.00 89.06 124 GLN A N 1
ATOM 967 C CA . GLN A 1 124 ? -23.506 5.654 26.448 1.00 89.06 124 GLN A CA 1
ATOM 968 C C . GLN A 1 124 ? -23.966 4.419 25.679 1.00 89.06 124 GLN A C 1
ATOM 970 O O . GLN A 1 124 ? -23.966 3.301 26.186 1.00 89.06 124 GLN A O 1
ATOM 975 N N . SER A 1 125 ? -24.328 4.639 24.417 1.00 92.06 125 SER A N 1
ATOM 976 C CA . SER A 1 125 ? -24.705 3.555 23.521 1.00 92.06 125 SER A CA 1
ATOM 977 C C . SER A 1 125 ? -23.472 2.783 23.055 1.00 92.06 125 SER A C 1
ATOM 979 O O . SER A 1 125 ? -22.565 3.341 22.430 1.00 92.06 125 SER A O 1
ATOM 981 N N . VAL A 1 126 ? -23.476 1.472 23.293 1.00 93.75 126 VAL A N 1
ATOM 982 C CA . VAL A 1 126 ? -22.451 0.559 22.777 1.00 93.75 126 VAL A CA 1
ATOM 983 C C . VAL A 1 126 ? -22.487 0.464 21.251 1.00 93.75 126 VAL A C 1
ATOM 985 O O . VAL A 1 126 ? -21.439 0.303 20.631 1.00 93.75 126 VAL A O 1
ATOM 988 N N . SER A 1 127 ? -23.651 0.630 20.614 1.00 93.25 127 SER A N 1
ATOM 989 C CA . SER A 1 127 ? -23.723 0.668 19.147 1.00 93.25 127 SER A CA 1
ATOM 990 C C . SER A 1 127 ? -23.057 1.924 18.582 1.00 93.25 127 SER A C 1
ATOM 992 O O . SER A 1 127 ? -22.337 1.852 17.586 1.00 93.25 127 SER A O 1
ATOM 994 N N . LEU A 1 128 ? -23.208 3.065 19.261 1.00 90.75 128 LEU A N 1
ATOM 995 C CA . LEU A 1 128 ? -22.511 4.297 18.896 1.00 90.75 128 LEU A CA 1
ATOM 996 C C . LEU A 1 128 ? -20.998 4.171 19.115 1.00 90.75 128 LEU A C 1
ATOM 998 O O . LEU A 1 128 ? -20.222 4.605 18.265 1.00 90.75 128 LEU A O 1
ATOM 1002 N N . TRP A 1 129 ? -20.575 3.549 20.219 1.00 94.12 129 TRP A N 1
ATOM 1003 C CA . TRP A 1 129 ? -19.168 3.212 20.456 1.00 94.12 129 TRP A CA 1
ATOM 1004 C C . TRP A 1 129 ? -18.595 2.349 19.324 1.00 94.12 129 TRP A C 1
ATOM 1006 O O . TRP A 1 129 ? -17.566 2.701 18.752 1.00 94.12 129 TRP A O 1
ATOM 1016 N N . ALA A 1 130 ? -19.295 1.278 18.943 1.00 94.12 130 ALA A N 1
ATOM 1017 C CA . ALA A 1 130 ? -18.896 0.381 17.862 1.00 94.12 130 ALA A CA 1
ATOM 1018 C C . ALA A 1 130 ? -18.765 1.121 16.519 1.00 94.12 130 ALA A C 1
ATOM 1020 O O . ALA A 1 130 ? -17.771 0.954 15.808 1.00 94.12 130 ALA A O 1
ATOM 1021 N N . SER A 1 131 ? -19.726 1.992 16.196 1.00 92.38 131 SER A N 1
ATOM 1022 C CA . SER A 1 131 ? -19.684 2.825 14.989 1.00 92.38 131 SER A CA 1
ATOM 1023 C C . SER A 1 131 ? -18.481 3.770 14.986 1.00 92.38 131 SER A C 1
ATOM 1025 O O . SER A 1 131 ? -17.787 3.879 13.976 1.00 92.38 131 SER A O 1
ATOM 1027 N N . ARG A 1 132 ? -18.208 4.446 16.109 1.00 91.25 132 ARG A N 1
ATOM 1028 C CA . ARG A 1 132 ? -17.068 5.369 16.240 1.00 91.25 132 ARG A CA 1
ATOM 1029 C C . ARG A 1 132 ? -15.735 4.638 16.136 1.00 91.25 132 ARG A C 1
ATOM 1031 O O . ARG A 1 132 ? -14.849 5.097 15.421 1.00 91.25 132 ARG A O 1
ATOM 1038 N N . LEU A 1 133 ? -15.613 3.483 16.790 1.00 92.56 133 LEU A N 1
ATOM 1039 C CA . LEU A 1 133 ? -14.432 2.631 16.686 1.00 92.56 133 LEU A CA 1
ATOM 1040 C C . LEU A 1 133 ? -14.190 2.210 15.231 1.00 92.56 133 LEU A C 1
ATOM 1042 O O . LEU A 1 133 ? -13.079 2.344 14.729 1.00 92.56 133 LEU A O 1
ATOM 1046 N N . SER A 1 134 ? -15.239 1.776 14.531 1.00 92.25 134 SER A N 1
ATOM 1047 C CA . SER A 1 134 ? -15.152 1.372 13.122 1.00 92.25 134 SER A CA 1
ATOM 1048 C C . SER A 1 134 ? -14.679 2.521 12.226 1.00 92.25 134 SER A C 1
ATOM 1050 O O . SER A 1 134 ? -13.774 2.338 11.418 1.00 92.25 134 SER A O 1
ATOM 1052 N N . GLN A 1 135 ? -15.221 3.729 12.410 1.00 89.81 135 GLN A N 1
ATOM 1053 C CA . GLN A 1 135 ? -14.796 4.925 11.669 1.00 89.81 135 GLN A CA 1
ATOM 1054 C C . GLN A 1 135 ? -13.327 5.289 11.933 1.00 89.81 135 GLN A C 1
ATOM 1056 O O . GLN A 1 135 ? -12.601 5.656 11.006 1.00 89.81 135 GLN A O 1
ATOM 1061 N N . GLN A 1 136 ? -12.866 5.167 13.182 1.00 90.25 136 GLN A N 1
ATOM 1062 C CA . GLN A 1 136 ? -11.466 5.413 13.536 1.00 90.25 136 GLN A CA 1
ATOM 1063 C C . GLN A 1 136 ? -10.531 4.382 12.901 1.00 90.25 136 GLN A C 1
ATOM 1065 O O . GLN A 1 136 ? -9.491 4.757 12.364 1.00 90.25 136 GLN A O 1
ATOM 1070 N N . LEU A 1 137 ? -10.910 3.102 12.912 1.00 91.19 137 LEU A N 1
ATOM 1071 C CA . LEU A 1 137 ? -10.149 2.032 12.267 1.00 91.19 137 LEU A CA 1
ATOM 1072 C C . LEU A 1 137 ? -10.056 2.237 10.750 1.00 91.19 137 LEU A C 1
ATOM 1074 O O . LEU A 1 137 ? -8.955 2.165 10.209 1.00 91.19 137 LEU A O 1
ATOM 1078 N N . ILE A 1 138 ? -11.167 2.594 10.094 1.00 88.69 138 ILE A N 1
ATOM 1079 C CA . ILE A 1 138 ? -11.189 2.951 8.665 1.00 88.69 138 ILE A CA 1
ATOM 1080 C C . ILE A 1 138 ? -10.263 4.131 8.389 1.00 88.69 138 ILE A C 1
ATOM 1082 O O . ILE A 1 138 ? -9.480 4.093 7.444 1.00 88.69 138 ILE A O 1
ATOM 1086 N N . SER A 1 139 ? -10.312 5.169 9.227 1.00 87.06 139 SER A N 1
ATOM 1087 C CA . SER A 1 139 ? -9.432 6.332 9.085 1.00 87.06 139 SER A CA 1
ATOM 1088 C C . SER A 1 139 ? -7.962 5.928 9.191 1.00 87.06 139 SER A C 1
ATOM 1090 O O . SER A 1 139 ? -7.149 6.368 8.386 1.00 87.06 139 SER A O 1
ATOM 1092 N N . ILE A 1 140 ? -7.612 5.057 10.143 1.00 86.69 140 ILE A N 1
ATOM 1093 C CA . ILE A 1 140 ? -6.251 4.516 10.273 1.00 86.69 140 ILE A CA 1
ATOM 1094 C C . ILE A 1 140 ? -5.859 3.743 9.010 1.00 86.69 140 ILE A C 1
ATOM 1096 O O . ILE A 1 140 ? -4.792 4.007 8.458 1.00 86.69 140 ILE A O 1
ATOM 1100 N N . GLY A 1 141 ? -6.717 2.838 8.530 1.00 85.88 141 GLY A N 1
ATOM 1101 C CA . GLY A 1 141 ? -6.481 2.082 7.299 1.00 85.88 141 GLY A CA 1
ATOM 1102 C C . GLY A 1 141 ? -6.274 2.989 6.082 1.00 85.88 141 GLY A C 1
ATOM 1103 O O . GLY A 1 141 ? -5.348 2.772 5.301 1.00 85.88 141 GLY A O 1
ATOM 1104 N N . PHE A 1 142 ? -7.074 4.051 5.964 1.00 83.62 142 PHE A N 1
ATOM 1105 C CA . PHE A 1 142 ? -6.951 5.056 4.910 1.00 83.62 142 PHE A CA 1
ATOM 1106 C C . PHE A 1 142 ? -5.627 5.823 4.990 1.00 83.62 142 PHE A C 1
ATOM 1108 O O . PHE A 1 142 ? -4.917 5.899 3.993 1.00 83.62 142 PHE A O 1
ATOM 1115 N N . TYR A 1 143 ? -5.249 6.343 6.163 1.00 81.75 143 TYR A N 1
ATOM 1116 C CA . TYR A 1 143 ? -3.981 7.066 6.321 1.00 81.75 143 TYR A CA 1
ATOM 1117 C C . TYR A 1 143 ? -2.770 6.180 6.056 1.00 81.75 143 TYR A C 1
ATOM 1119 O O . TYR A 1 143 ? -1.785 6.638 5.480 1.00 81.75 143 TYR A O 1
ATOM 1127 N N . MET A 1 144 ? -2.840 4.905 6.446 1.00 78.69 144 MET A N 1
ATOM 1128 C CA . MET A 1 144 ? -1.810 3.939 6.082 1.00 78.69 144 MET A CA 1
ATOM 1129 C C . MET A 1 144 ? -1.701 3.848 4.559 1.00 78.69 144 MET A C 1
ATOM 1131 O O . MET A 1 144 ? -0.618 4.053 4.020 1.00 78.69 144 MET A O 1
ATOM 1135 N N . TRP A 1 145 ? -2.812 3.604 3.861 1.00 83.31 145 TRP A N 1
ATOM 1136 C CA . TRP A 1 145 ? -2.847 3.534 2.398 1.00 83.31 145 TRP A CA 1
ATOM 1137 C C . TRP A 1 145 ? -2.346 4.818 1.713 1.00 83.31 145 TRP A C 1
ATOM 1139 O O . TRP A 1 145 ? -1.563 4.744 0.768 1.00 83.31 145 TRP A O 1
ATOM 1149 N N . GLU A 1 146 ? -2.728 5.994 2.207 1.00 78.62 146 GLU A N 1
ATOM 1150 C CA . GLU A 1 146 ? -2.273 7.288 1.685 1.00 78.62 146 GLU A CA 1
ATOM 1151 C C . GLU A 1 146 ? -0.756 7.469 1.857 1.00 78.62 146 GLU A C 1
ATOM 1153 O O . GLU A 1 146 ? -0.058 7.878 0.923 1.00 78.62 146 GLU A O 1
ATOM 1158 N N . GLN A 1 147 ? -0.211 7.092 3.018 1.00 74.31 147 GLN A N 1
ATOM 1159 C CA . GLN A 1 147 ? 1.231 7.122 3.258 1.00 74.31 147 GLN A CA 1
ATOM 1160 C C . GLN A 1 147 ? 1.973 6.179 2.296 1.00 74.31 147 GLN A C 1
ATOM 1162 O O . GLN A 1 147 ? 3.016 6.538 1.755 1.00 74.31 147 GLN A O 1
ATOM 1167 N N . TRP A 1 148 ? 1.430 4.992 2.029 1.00 71.38 148 TRP A N 1
ATOM 1168 C CA . TRP A 1 148 ? 2.012 4.069 1.052 1.00 71.38 148 TRP A CA 1
ATOM 1169 C C . TRP A 1 148 ? 2.004 4.622 -0.357 1.00 71.38 148 TRP A C 1
ATOM 1171 O O . TRP A 1 148 ? 3.032 4.601 -1.027 1.00 71.38 148 TRP A O 1
ATOM 1181 N N . ASN A 1 149 ? 0.866 5.145 -0.796 1.00 69.94 149 ASN A N 1
ATOM 1182 C CA . ASN A 1 149 ? 0.757 5.703 -2.133 1.00 69.94 149 ASN A CA 1
ATOM 1183 C C . ASN A 1 149 ? 1.659 6.916 -2.315 1.00 69.94 149 ASN A C 1
ATOM 1185 O O . ASN A 1 149 ? 2.274 7.055 -3.368 1.00 69.94 149 ASN A O 1
ATOM 1189 N N . SER A 1 150 ? 1.782 7.768 -1.298 1.00 70.31 150 SER A N 1
ATOM 1190 C CA . SER A 1 150 ? 2.699 8.906 -1.368 1.00 70.31 150 SER A CA 1
ATOM 1191 C C . SER A 1 150 ? 4.163 8.465 -1.445 1.00 70.31 150 SER A C 1
ATOM 1193 O O . SER A 1 150 ? 4.923 9.071 -2.189 1.00 70.31 150 SER A O 1
ATOM 1195 N N . VAL A 1 151 ? 4.563 7.378 -0.773 1.00 69.81 151 VAL A N 1
ATOM 1196 C CA . VAL A 1 151 ? 5.914 6.797 -0.907 1.00 69.81 151 VAL A CA 1
ATOM 1197 C C . VAL A 1 151 ? 6.114 6.108 -2.259 1.00 69.81 151 VAL A C 1
ATOM 1199 O O . VAL A 1 151 ? 7.163 6.261 -2.876 1.00 69.81 151 VAL A O 1
ATOM 1202 N N . GLN A 1 152 ? 5.127 5.354 -2.741 1.00 65.19 152 GLN A N 1
ATOM 1203 C CA . GLN A 1 152 ? 5.216 4.621 -4.005 1.00 65.19 152 GLN A CA 1
ATOM 1204 C C . GLN A 1 152 ? 5.267 5.561 -5.218 1.00 65.19 152 GLN A C 1
ATOM 1206 O O . GLN A 1 152 ? 5.927 5.252 -6.213 1.00 65.19 152 GLN A O 1
ATOM 1211 N N . HIS A 1 153 ? 4.576 6.696 -5.134 1.00 62.72 153 HIS A N 1
ATOM 1212 C CA . HIS A 1 153 ? 4.458 7.674 -6.212 1.00 62.72 153 HIS A CA 1
ATOM 1213 C C . HIS A 1 153 ? 5.272 8.950 -5.979 1.00 62.72 153 HIS A C 1
ATOM 1215 O O . HIS A 1 153 ? 5.108 9.903 -6.738 1.00 62.72 153 HIS A O 1
ATOM 1221 N N . SER A 1 154 ? 6.146 8.993 -4.969 1.00 62.69 154 SER A N 1
ATOM 1222 C CA . SER A 1 154 ? 7.095 10.098 -4.845 1.00 62.69 154 SER A CA 1
ATOM 1223 C C . SER A 1 154 ? 8.162 10.008 -5.939 1.00 62.69 154 SER A C 1
ATOM 1225 O O . SER A 1 154 ? 8.601 8.920 -6.320 1.00 62.69 154 SER A O 1
ATOM 1227 N N . ASP A 1 155 ? 8.629 11.166 -6.409 1.00 55.38 155 ASP A N 1
ATOM 1228 C CA . ASP A 1 155 ? 9.758 11.275 -7.346 1.00 55.38 155 ASP A CA 1
ATOM 1229 C C . ASP A 1 155 ? 11.070 10.689 -6.770 1.00 55.38 155 ASP A C 1
ATOM 1231 O O . ASP A 1 155 ? 12.013 10.396 -7.506 1.00 55.38 155 ASP A O 1
ATOM 1235 N N . ASP A 1 156 ? 11.108 10.448 -5.454 1.00 58.53 156 ASP A N 1
ATOM 1236 C CA . ASP A 1 156 ? 12.187 9.769 -4.734 1.00 58.53 156 ASP A CA 1
ATOM 1237 C C . ASP A 1 156 ? 12.125 8.237 -4.809 1.00 58.53 156 ASP A C 1
ATOM 1239 O O . ASP A 1 156 ? 13.024 7.565 -4.284 1.00 58.53 156 ASP A O 1
ATOM 1243 N N . ASN A 1 157 ? 11.125 7.656 -5.481 1.00 68.62 157 ASN A N 1
ATOM 1244 C CA . ASN A 1 157 ? 11.055 6.217 -5.702 1.00 68.62 157 ASN A CA 1
ATOM 1245 C C . ASN A 1 157 ? 12.354 5.733 -6.373 1.00 68.62 157 ASN A C 1
ATOM 1247 O O . ASN A 1 157 ? 12.694 6.125 -7.490 1.00 68.62 157 ASN A O 1
ATOM 1251 N N . VAL A 1 158 ? 13.098 4.878 -5.664 1.00 71.12 158 VAL A N 1
ATOM 1252 C CA . VAL A 1 158 ? 14.392 4.337 -6.106 1.00 71.12 158 VAL A CA 1
ATOM 1253 C C . VAL A 1 158 ? 14.268 3.687 -7.481 1.00 71.12 158 VAL A C 1
ATOM 12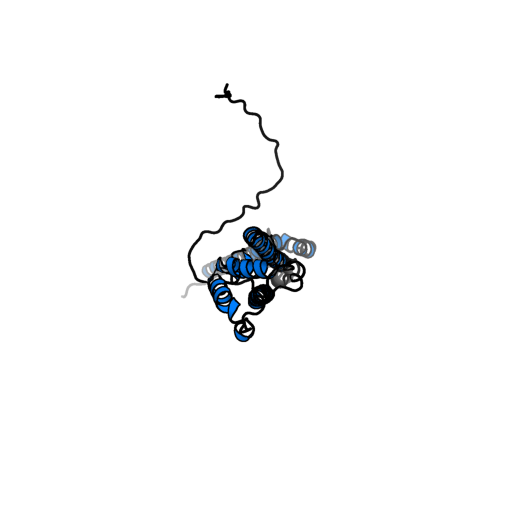55 O O . VAL A 1 158 ? 15.103 3.940 -8.339 1.00 71.12 158 VAL A O 1
ATOM 1258 N N . GLN A 1 159 ? 13.177 2.963 -7.743 1.00 75.19 159 GLN A N 1
ATOM 1259 C CA . GLN A 1 159 ? 12.943 2.323 -9.039 1.00 75.19 159 GLN A CA 1
ATOM 1260 C C . GLN A 1 159 ? 12.732 3.347 -10.156 1.00 75.19 159 GLN A C 1
ATOM 1262 O O . GLN A 1 159 ? 13.179 3.143 -11.283 1.00 75.19 159 GLN A O 1
ATOM 1267 N N . LEU A 1 160 ? 12.062 4.465 -9.860 1.00 77.88 160 LEU A N 1
ATOM 1268 C CA . LEU A 1 160 ? 11.875 5.540 -10.830 1.00 77.88 160 LEU A CA 1
ATOM 1269 C C . LEU A 1 160 ? 13.212 6.229 -11.130 1.00 77.88 160 LEU A C 1
ATOM 1271 O O . LEU A 1 160 ? 13.525 6.468 -12.295 1.00 77.88 160 LEU A O 1
ATOM 1275 N N . ARG A 1 161 ? 14.034 6.475 -10.102 1.00 79.94 161 ARG A N 1
ATOM 1276 C CA . ARG A 1 161 ? 15.388 7.032 -10.251 1.00 79.94 161 ARG A CA 1
ATOM 1277 C C . ARG A 1 161 ? 16.316 6.104 -11.031 1.00 79.94 161 ARG A C 1
ATOM 1279 O O . ARG A 1 161 ? 16.977 6.565 -11.958 1.00 79.94 161 ARG A O 1
ATOM 1286 N N . GLU A 1 162 ? 16.321 4.813 -10.713 1.00 85.00 162 GLU A N 1
ATOM 1287 C CA . GLU A 1 162 ? 17.063 3.788 -11.453 1.00 85.00 162 GLU A CA 1
ATOM 1288 C C . GLU A 1 162 ? 16.627 3.760 -12.916 1.00 85.00 162 GLU A C 1
ATOM 1290 O O . GLU A 1 162 ? 17.464 3.865 -13.808 1.00 85.00 162 GLU A O 1
ATOM 1295 N N . ARG A 1 163 ? 15.316 3.747 -13.180 1.00 87.38 163 ARG A N 1
ATOM 1296 C CA . ARG A 1 163 ? 14.776 3.768 -14.544 1.00 87.38 163 ARG A CA 1
ATOM 1297 C C . ARG A 1 163 ? 15.176 5.037 -15.302 1.00 87.38 163 ARG A C 1
ATOM 1299 O O . ARG A 1 163 ? 15.575 4.953 -16.461 1.00 87.38 163 ARG A O 1
ATOM 1306 N N . HIS A 1 164 ? 15.150 6.202 -14.652 1.00 89.38 164 HIS A N 1
ATOM 1307 C CA . HIS A 1 164 ? 15.692 7.442 -15.214 1.00 89.38 164 HIS A CA 1
ATOM 1308 C C . HIS A 1 164 ? 17.191 7.331 -15.525 1.00 89.38 164 HIS A C 1
ATOM 1310 O O . HIS A 1 164 ? 17.607 7.786 -16.592 1.00 89.38 164 HIS A O 1
ATOM 1316 N N . SER A 1 165 ? 17.990 6.741 -14.629 1.00 90.06 165 SER A N 1
ATOM 1317 C CA . SER A 1 165 ? 19.431 6.538 -14.836 1.00 90.06 165 SER A CA 1
ATOM 1318 C C . SER A 1 165 ? 19.686 5.630 -16.031 1.00 90.06 165 SER A C 1
ATOM 1320 O O . SER A 1 165 ? 20.347 6.050 -16.976 1.00 90.06 165 SER A O 1
ATOM 1322 N N . THR A 1 166 ? 19.061 4.451 -16.066 1.00 93.81 166 THR A N 1
ATOM 1323 C CA . THR A 1 166 ? 19.198 3.478 -17.156 1.00 93.81 166 THR A CA 1
ATOM 1324 C C . THR A 1 166 ? 18.820 4.082 -18.507 1.00 93.81 166 THR A C 1
ATOM 1326 O O . THR A 1 166 ? 19.534 3.913 -19.496 1.00 93.81 166 THR A O 1
ATOM 1329 N N . VAL A 1 167 ? 17.712 4.827 -18.576 1.00 94.31 167 VAL A N 1
ATOM 1330 C CA . VAL A 1 167 ? 17.289 5.470 -19.827 1.00 94.31 167 VAL A CA 1
ATOM 1331 C C . VAL A 1 167 ? 18.253 6.595 -20.222 1.00 94.31 167 VAL A C 1
ATOM 1333 O O . VAL A 1 167 ? 18.597 6.715 -21.398 1.00 94.31 167 VA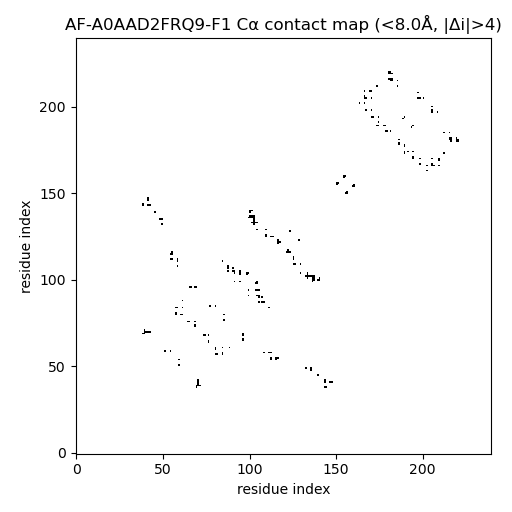L A O 1
ATOM 1336 N N . ASN A 1 168 ? 18.737 7.400 -19.271 1.00 94.69 168 ASN A N 1
ATOM 1337 C CA . ASN A 1 168 ? 19.730 8.442 -19.546 1.00 94.69 168 ASN A CA 1
ATOM 1338 C C . ASN A 1 168 ? 21.065 7.849 -20.032 1.00 94.69 168 ASN A C 1
ATOM 1340 O O . ASN A 1 168 ? 21.648 8.377 -20.978 1.00 94.69 168 ASN A O 1
ATOM 1344 N N . GLU A 1 169 ? 21.528 6.752 -19.432 1.00 95.19 169 GLU A N 1
ATOM 1345 C CA . GLU A 1 169 ? 22.717 6.003 -19.855 1.00 95.19 169 GLU A CA 1
ATOM 1346 C C . GLU A 1 169 ? 22.546 5.448 -21.272 1.00 95.19 169 GLU A C 1
ATOM 1348 O O . GLU A 1 169 ? 23.421 5.630 -22.119 1.00 95.19 169 GLU A O 1
ATOM 1353 N N . GLY A 1 170 ? 21.383 4.864 -21.577 1.00 94.06 170 GLY A N 1
ATOM 1354 C CA . GLY A 1 170 ? 21.048 4.418 -22.929 1.00 94.06 170 GLY A CA 1
ATOM 1355 C C . GLY A 1 170 ? 21.068 5.562 -23.948 1.00 94.06 170 GLY A C 1
ATOM 1356 O O . GLY A 1 170 ? 21.615 5.412 -25.041 1.00 94.06 170 GLY A O 1
ATOM 1357 N N . ILE A 1 171 ? 20.536 6.733 -23.582 1.00 93.62 171 ILE A N 1
ATOM 1358 C CA . ILE A 1 171 ? 20.600 7.942 -24.416 1.00 93.62 171 ILE A CA 1
ATOM 1359 C C . ILE A 1 171 ? 22.054 8.368 -24.630 1.00 93.62 171 ILE A C 1
ATOM 1361 O O . ILE A 1 171 ? 22.445 8.619 -25.768 1.00 93.62 171 ILE A O 1
ATOM 1365 N N . HIS A 1 172 ? 22.859 8.441 -23.568 1.00 94.00 172 HIS A N 1
ATOM 1366 C CA . HIS A 1 172 ? 24.281 8.771 -23.664 1.00 94.00 172 HIS A CA 1
ATOM 1367 C C . HIS A 1 172 ? 25.014 7.828 -24.613 1.00 94.00 172 HIS A C 1
ATOM 1369 O O . HIS A 1 172 ? 25.643 8.303 -25.554 1.00 94.00 172 HIS A O 1
ATOM 1375 N N . SER A 1 173 ? 24.802 6.523 -24.460 1.00 93.25 173 SER A N 1
ATOM 1376 C CA . SER A 1 173 ? 25.376 5.503 -25.331 1.00 93.25 173 SER A CA 1
ATOM 1377 C C . SER A 1 173 ? 25.010 5.711 -26.808 1.00 93.25 173 SER A C 1
ATOM 1379 O O . SER A 1 173 ? 25.878 5.604 -27.670 1.00 93.25 173 SER A O 1
ATOM 1381 N N . GLN A 1 174 ? 23.764 6.085 -27.132 1.00 91.88 174 GLN A N 1
ATOM 1382 C CA . GLN A 1 174 ? 23.378 6.392 -28.521 1.00 91.88 174 GLN A CA 1
ATOM 1383 C C . GLN A 1 174 ? 24.105 7.615 -29.095 1.00 91.88 174 GLN A C 1
ATOM 1385 O O . GLN A 1 174 ? 24.444 7.610 -30.278 1.00 91.88 174 GLN A O 1
ATOM 1390 N N . PHE A 1 175 ? 24.348 8.650 -28.283 1.00 92.12 175 PHE A N 1
ATOM 1391 C CA . PHE A 1 175 ? 25.148 9.808 -28.699 1.00 92.12 175 PHE A CA 1
ATOM 1392 C C . PHE A 1 175 ? 26.624 9.446 -28.873 1.00 92.12 175 PHE A C 1
ATOM 1394 O O . PHE A 1 175 ? 27.241 9.895 -29.834 1.00 92.12 175 PHE A O 1
ATOM 1401 N N . ASP A 1 176 ? 27.168 8.629 -27.974 1.00 91.06 176 ASP A N 1
ATOM 1402 C CA . ASP A 1 176 ? 28.577 8.234 -27.993 1.00 91.06 176 ASP A CA 1
ATOM 1403 C C . ASP A 1 176 ? 28.873 7.260 -29.154 1.00 91.06 176 ASP A C 1
ATOM 1405 O O . ASP A 1 176 ? 29.944 7.314 -29.748 1.00 91.06 176 ASP A O 1
ATOM 1409 N N . MET A 1 177 ? 27.896 6.437 -29.561 1.00 89.38 177 MET A N 1
ATOM 1410 C CA . MET A 1 177 ? 27.973 5.590 -30.761 1.00 89.38 177 MET A CA 1
ATOM 1411 C C . MET A 1 177 ? 27.941 6.365 -32.092 1.00 89.38 177 MET A C 1
ATOM 1413 O O . MET A 1 177 ? 28.185 5.763 -33.138 1.00 89.38 177 MET A O 1
ATOM 1417 N N . GLY A 1 178 ? 27.578 7.650 -32.090 1.00 87.38 178 GLY A N 1
ATOM 1418 C CA . GLY A 1 178 ? 27.551 8.485 -33.295 1.00 87.38 178 GLY A CA 1
ATOM 1419 C C . GLY A 1 178 ? 26.498 8.096 -34.355 1.00 87.38 178 GLY A C 1
ATOM 1420 O O . GLY A 1 178 ? 25.744 7.135 -34.179 1.00 87.38 178 GLY A O 1
ATOM 1421 N N . PRO A 1 179 ? 26.391 8.864 -35.455 1.00 90.00 179 PRO A N 1
ATOM 1422 C CA . PRO A 1 179 ? 25.320 8.734 -36.450 1.00 90.00 179 PRO A CA 1
ATOM 1423 C C . PRO A 1 179 ? 25.573 7.712 -37.573 1.00 90.00 179 PRO A C 1
ATOM 1425 O O . PRO A 1 179 ? 24.667 7.467 -38.364 1.00 90.00 179 PRO A O 1
ATOM 1428 N N . ASP A 1 180 ? 26.764 7.120 -37.664 1.00 85.38 180 ASP A N 1
ATOM 1429 C CA . ASP A 1 180 ? 27.220 6.405 -38.870 1.00 85.38 180 ASP A CA 1
ATOM 1430 C C . ASP A 1 180 ? 26.383 5.164 -39.231 1.00 85.38 180 ASP A C 1
ATOM 1432 O O . ASP A 1 180 ? 26.214 4.832 -40.404 1.00 85.38 180 ASP A O 1
ATOM 1436 N N . ASP A 1 181 ? 25.798 4.509 -38.227 1.00 85.62 181 ASP A N 1
ATOM 1437 C CA . ASP A 1 181 ? 24.937 3.331 -38.399 1.00 85.62 181 ASP A CA 1
ATOM 1438 C C . ASP A 1 181 ? 23.438 3.678 -38.459 1.00 85.62 181 ASP A C 1
ATOM 1440 O O . ASP A 1 181 ? 22.595 2.851 -38.093 1.00 85.62 181 ASP A O 1
ATOM 1444 N N . LEU A 1 182 ? 23.089 4.900 -38.860 1.00 89.69 182 LEU A N 1
ATOM 1445 C CA . LEU A 1 182 ? 21.704 5.355 -38.966 1.00 89.69 182 LEU A CA 1
ATOM 1446 C C . LEU A 1 182 ? 21.373 5.890 -40.366 1.00 89.69 182 LEU A C 1
ATOM 1448 O O . LEU A 1 182 ? 22.248 6.468 -41.022 1.00 89.69 182 LEU A O 1
ATOM 1452 N N . PRO A 1 183 ? 20.099 5.784 -40.796 1.00 88.38 183 PRO A N 1
ATOM 1453 C CA . PRO A 1 183 ? 19.608 6.444 -42.004 1.00 88.38 183 PRO A CA 1
ATOM 1454 C C . PRO A 1 183 ? 19.807 7.961 -41.929 1.00 88.38 183 PRO A C 1
ATOM 1456 O O . PRO A 1 183 ? 19.644 8.553 -40.855 1.00 88.38 183 PRO A O 1
ATOM 1459 N N . ARG A 1 184 ? 20.123 8.606 -43.061 1.00 87.06 184 ARG A N 1
ATOM 1460 C CA . ARG A 1 184 ? 20.439 10.050 -43.132 1.00 87.06 184 ARG A CA 1
ATOM 1461 C C . ARG A 1 184 ? 19.329 10.930 -42.555 1.00 87.06 184 ARG A C 1
ATOM 1463 O O . ARG A 1 184 ? 19.614 11.987 -42.002 1.00 87.06 184 ARG A O 1
ATOM 1470 N N . GLU A 1 185 ? 18.086 10.475 -42.637 1.00 88.38 185 GLU A N 1
ATOM 1471 C CA . GLU A 1 185 ? 16.883 11.149 -42.152 1.00 88.38 185 GLU A CA 1
ATOM 1472 C C . GLU A 1 185 ? 16.843 11.226 -40.615 1.00 88.38 185 GLU A C 1
ATOM 1474 O O . GLU A 1 185 ? 16.327 12.189 -40.046 1.00 88.38 185 GLU A O 1
ATOM 1479 N N . ILE A 1 186 ? 17.425 10.232 -39.936 1.00 88.44 186 ILE A N 1
ATOM 1480 C CA . ILE A 1 186 ? 17.407 10.080 -38.474 1.00 88.44 186 ILE A CA 1
ATOM 1481 C C . ILE A 1 186 ? 18.673 10.657 -37.824 1.00 88.44 186 ILE A C 1
ATOM 1483 O O . ILE A 1 186 ? 18.635 11.091 -36.671 1.00 88.44 186 ILE A O 1
ATOM 1487 N N . GLN A 1 187 ? 19.787 10.754 -38.556 1.00 89.12 187 GLN A N 1
ATOM 1488 C CA . GLN A 1 187 ? 21.056 11.311 -38.058 1.00 89.12 187 GLN A CA 1
ATOM 1489 C C . GLN A 1 187 ? 20.937 12.690 -37.362 1.00 89.12 187 GLN A C 1
ATOM 1491 O O . GLN A 1 187 ? 21.583 12.879 -36.324 1.00 89.12 187 GLN A O 1
ATOM 1496 N N . PRO A 1 188 ? 20.081 13.643 -37.805 1.00 88.00 188 PRO A N 1
ATOM 1497 C CA . PRO A 1 188 ? 19.882 14.922 -37.112 1.00 88.00 188 PRO A CA 1
ATOM 1498 C C . PRO A 1 188 ? 19.350 14.792 -35.676 1.00 88.00 188 PRO A C 1
ATOM 1500 O O . PRO A 1 188 ? 19.387 15.755 -34.904 1.00 88.00 188 PRO A O 1
ATOM 1503 N N . MET A 1 189 ? 18.837 13.622 -35.282 1.00 85.56 189 MET A N 1
ATOM 1504 C CA . MET A 1 189 ? 18.420 13.351 -33.905 1.00 85.56 189 MET A CA 1
ATOM 1505 C C . MET A 1 189 ? 19.607 13.257 -32.935 1.00 85.56 189 MET A C 1
ATOM 1507 O O . MET A 1 189 ? 19.416 13.541 -31.750 1.00 85.56 189 MET A O 1
ATOM 1511 N N . LEU A 1 190 ? 20.818 12.954 -33.425 1.00 86.25 190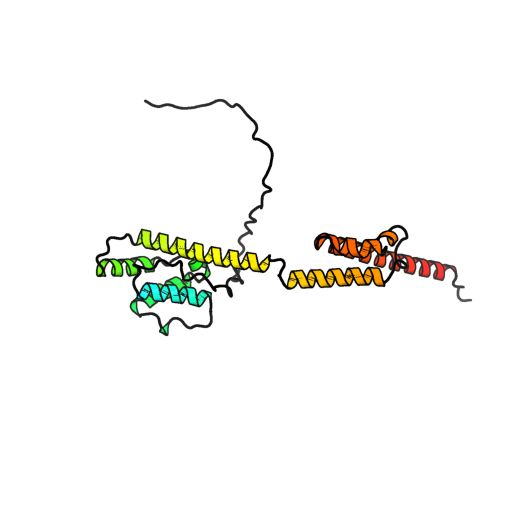 LEU A N 1
ATOM 1512 C CA . LEU A 1 190 ? 22.044 12.788 -32.631 1.00 86.25 190 LEU A CA 1
ATOM 1513 C C . LEU A 1 190 ? 22.968 14.021 -32.609 1.00 86.25 190 LEU A C 1
ATOM 1515 O O . LEU A 1 190 ? 24.119 13.937 -32.189 1.00 86.25 190 LEU A O 1
ATOM 1519 N N . THR A 1 191 ? 22.487 15.210 -32.981 1.00 82.62 191 THR A N 1
ATOM 1520 C CA . THR A 1 191 ? 23.292 16.440 -32.863 1.00 82.62 191 THR A CA 1
ATOM 1521 C C . THR A 1 191 ? 23.600 16.785 -31.398 1.00 82.62 191 THR A C 1
ATOM 1523 O O . THR A 1 191 ? 22.697 16.785 -30.560 1.00 82.62 191 THR A O 1
ATOM 1526 N N . SER A 1 192 ? 24.828 17.213 -31.080 1.00 71.94 192 SER A N 1
ATOM 1527 C CA . SER A 1 192 ? 25.270 17.540 -29.706 1.00 71.94 192 SER A CA 1
ATOM 1528 C C . SER A 1 192 ? 24.365 18.543 -28.971 1.00 71.94 192 SER A C 1
ATOM 1530 O O . SER A 1 192 ? 24.134 18.413 -27.768 1.00 71.94 192 SER A O 1
ATOM 1532 N N . ARG A 1 193 ? 23.760 19.507 -29.687 1.00 73.94 193 ARG A N 1
ATOM 1533 C CA . ARG A 1 193 ? 22.766 20.451 -29.127 1.00 73.94 193 ARG A CA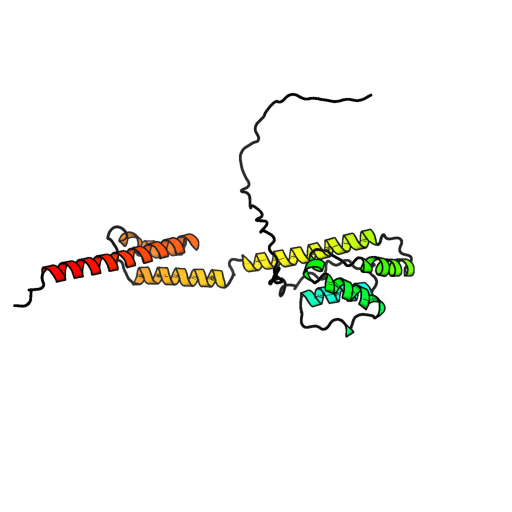 1
ATOM 1534 C C . ARG A 1 193 ? 21.481 19.761 -28.635 1.00 73.94 193 ARG A C 1
ATOM 1536 O O . ARG A 1 193 ? 20.821 20.271 -27.732 1.00 73.94 193 ARG A O 1
ATOM 1543 N N . ARG A 1 194 ? 21.120 18.597 -29.188 1.00 81.50 194 ARG A N 1
ATOM 1544 C CA . ARG A 1 194 ? 19.915 17.833 -28.825 1.00 81.50 194 ARG A CA 1
ATOM 1545 C C . ARG A 1 194 ? 20.111 16.912 -27.620 1.00 81.50 194 ARG A C 1
ATOM 1547 O O . ARG A 1 194 ? 19.117 16.646 -26.950 1.00 81.50 194 ARG A O 1
ATOM 1554 N N . ARG A 1 195 ? 21.346 16.521 -27.264 1.00 87.69 195 ARG A N 1
ATOM 1555 C CA . ARG A 1 195 ? 21.636 15.659 -26.091 1.00 87.69 195 ARG A CA 1
ATOM 1556 C C . ARG A 1 195 ? 21.012 16.216 -24.812 1.00 87.69 195 ARG A C 1
ATOM 1558 O O . ARG A 1 195 ? 20.208 15.550 -24.168 1.00 87.69 195 ARG A O 1
ATOM 1565 N N . ARG A 1 196 ? 21.279 17.490 -24.499 1.00 86.38 196 ARG A N 1
ATOM 1566 C CA . ARG A 1 196 ? 20.701 18.162 -23.315 1.00 86.38 196 ARG A CA 1
ATOM 1567 C C . ARG A 1 196 ? 19.177 18.299 -23.390 1.00 86.38 196 ARG A C 1
ATOM 1569 O O . ARG A 1 196 ? 18.511 18.229 -22.364 1.00 86.38 196 ARG A O 1
ATOM 1576 N N . ARG A 1 197 ? 18.618 18.497 -24.589 1.00 88.56 197 ARG A N 1
ATOM 1577 C CA . ARG A 1 197 ? 17.171 18.674 -24.788 1.00 88.56 197 ARG A CA 1
ATOM 1578 C C . ARG A 1 197 ? 16.403 17.375 -24.549 1.00 88.56 197 ARG A C 1
ATOM 1580 O O . ARG A 1 197 ? 15.351 17.417 -23.928 1.00 88.56 197 ARG A O 1
ATOM 1587 N N . VAL A 1 198 ? 16.928 16.242 -25.014 1.00 90.25 198 VAL A N 1
ATOM 1588 C CA . VAL A 1 198 ? 16.311 14.920 -24.813 1.00 90.25 198 VAL A CA 1
ATOM 1589 C C . VAL A 1 198 ? 16.369 14.517 -23.337 1.00 90.25 198 VAL A C 1
ATOM 1591 O O . VAL A 1 198 ? 15.365 14.090 -22.780 1.00 90.25 198 VAL A O 1
ATOM 1594 N N . LEU A 1 199 ? 17.499 14.756 -22.663 1.00 90.69 199 LEU A N 1
ATOM 1595 C CA . LEU A 1 199 ? 17.670 14.426 -21.241 1.00 90.69 199 LEU A CA 1
ATOM 1596 C C . LEU A 1 199 ? 16.771 15.236 -20.290 1.00 90.69 199 LEU A C 1
ATOM 1598 O O . LEU A 1 199 ? 16.589 14.833 -19.143 1.00 90.69 199 LEU A O 1
ATOM 1602 N N . ARG A 1 200 ? 16.189 16.348 -20.749 1.00 90.75 200 ARG A N 1
ATOM 1603 C CA . ARG A 1 200 ? 15.235 17.163 -19.977 1.00 90.75 200 ARG A CA 1
ATOM 1604 C C . ARG A 1 200 ? 13.770 16.767 -20.171 1.00 90.75 200 ARG A C 1
ATOM 1606 O O . ARG A 1 200 ? 12.915 17.344 -19.511 1.00 90.75 200 ARG A O 1
ATOM 1613 N N . LYS A 1 201 ? 13.465 15.843 -21.086 1.00 89.38 201 LYS A N 1
ATOM 1614 C CA . LYS A 1 201 ? 12.085 15.399 -21.317 1.00 89.38 201 LYS A CA 1
ATOM 1615 C C . LYS A 1 201 ? 11.564 14.514 -20.178 1.00 89.38 201 LYS A C 1
ATOM 1617 O O . LYS A 1 201 ? 12.339 14.088 -19.318 1.00 89.38 201 LYS A O 1
ATOM 1622 N N . SER A 1 202 ? 10.263 14.220 -20.197 1.00 90.06 202 SER A N 1
ATOM 1623 C CA . SER A 1 202 ? 9.664 13.232 -19.295 1.00 90.06 202 SER A CA 1
ATOM 1624 C C . SER A 1 202 ? 10.281 11.841 -19.510 1.00 90.06 202 SER A C 1
ATOM 1626 O O . SER A 1 202 ? 10.877 11.577 -20.558 1.00 90.06 202 SER A O 1
ATOM 1628 N N . LEU A 1 203 ? 10.151 10.940 -18.530 1.00 88.62 203 LEU A N 1
ATOM 1629 C CA . LEU A 1 203 ? 10.649 9.566 -18.668 1.00 88.62 203 LEU A CA 1
ATOM 1630 C C . LEU A 1 203 ? 10.056 8.865 -19.893 1.00 88.62 203 LEU A C 1
ATOM 1632 O O . LEU A 1 203 ? 10.795 8.266 -20.666 1.00 88.62 203 LEU A O 1
ATOM 1636 N N . VAL A 1 204 ? 8.743 9.005 -20.090 1.00 89.69 204 VAL A N 1
ATOM 1637 C CA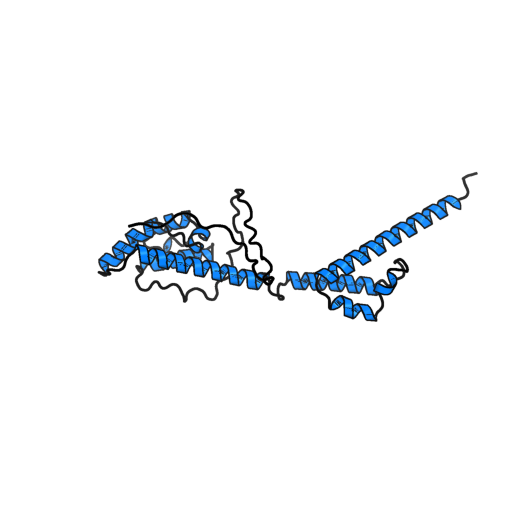 . VAL A 1 204 ? 8.013 8.402 -21.213 1.00 89.69 204 VAL A CA 1
ATOM 1638 C C . VAL A 1 204 ? 8.611 8.854 -22.544 1.00 89.69 204 VAL A C 1
ATOM 1640 O O . VAL A 1 204 ? 8.997 8.026 -23.365 1.00 89.69 204 VAL A O 1
ATOM 1643 N N . ASP A 1 205 ? 8.812 10.160 -22.721 1.00 90.75 205 ASP A N 1
ATOM 1644 C CA . ASP A 1 205 ? 9.381 10.689 -23.964 1.00 90.75 205 ASP A CA 1
ATOM 1645 C C . ASP A 1 205 ? 10.826 10.226 -24.206 1.00 90.75 205 ASP A C 1
ATOM 1647 O O . ASP A 1 205 ? 11.266 10.100 -25.352 1.00 90.75 205 ASP A O 1
ATOM 1651 N N . LYS A 1 206 ? 11.610 10.044 -23.136 1.00 94.19 206 LYS A N 1
ATOM 1652 C CA . LYS A 1 206 ? 12.982 9.533 -23.231 1.00 94.19 206 LYS A CA 1
ATOM 1653 C C . LYS A 1 206 ? 12.997 8.073 -23.667 1.00 94.19 206 LYS A C 1
ATOM 1655 O O . LYS A 1 206 ? 13.820 7.706 -24.504 1.00 94.19 206 LYS A O 1
ATOM 1660 N N . GLU A 1 207 ? 12.097 7.262 -23.120 1.00 94.00 207 GLU A N 1
ATOM 1661 C CA . GLU A 1 207 ? 11.943 5.854 -23.483 1.00 94.00 207 GLU A CA 1
ATOM 1662 C C . GLU A 1 207 ? 11.514 5.695 -24.937 1.00 94.00 207 GLU A C 1
ATOM 1664 O O . GLU A 1 207 ? 12.120 4.914 -25.669 1.00 94.00 207 GLU A O 1
ATOM 1669 N N . GLU A 1 208 ? 10.525 6.471 -25.381 1.00 94.00 208 GLU A N 1
ATOM 1670 C CA . GLU A 1 208 ? 10.083 6.475 -26.776 1.00 94.00 208 GLU A CA 1
ATOM 1671 C C . GLU A 1 208 ? 11.209 6.894 -27.720 1.00 94.00 208 GLU A C 1
ATOM 1673 O O . GLU A 1 208 ? 11.469 6.222 -28.721 1.00 94.00 208 GLU A O 1
ATOM 1678 N N . TRP A 1 209 ? 11.929 7.964 -27.373 1.00 94.00 209 TRP A N 1
ATOM 1679 C CA . TRP A 1 209 ? 13.070 8.430 -28.153 1.00 94.00 209 TRP A CA 1
ATOM 1680 C C . TRP A 1 209 ? 14.164 7.361 -28.262 1.00 94.00 209 TRP A C 1
ATOM 1682 O O . TRP A 1 209 ? 14.678 7.110 -29.354 1.00 94.00 209 TRP A O 1
ATOM 1692 N N . LEU A 1 210 ? 14.503 6.708 -27.146 1.00 95.12 210 LEU A N 1
ATOM 1693 C CA . LEU A 1 210 ? 15.529 5.668 -27.108 1.00 95.12 210 LEU A CA 1
ATOM 1694 C C . LEU A 1 210 ? 15.090 4.423 -27.886 1.00 95.12 210 LEU A C 1
ATOM 1696 O O . LEU A 1 210 ? 15.886 3.851 -28.631 1.00 95.12 210 LEU A O 1
ATOM 1700 N N . LYS A 1 211 ? 13.823 4.020 -27.748 1.00 94.31 211 LYS A N 1
ATOM 1701 C CA . LYS A 1 211 ? 13.239 2.883 -28.466 1.00 94.31 211 LYS A CA 1
ATOM 1702 C C . LYS A 1 211 ? 13.293 3.095 -29.975 1.00 94.31 211 LYS A C 1
ATOM 1704 O O . LYS A 1 211 ? 13.753 2.197 -30.679 1.00 94.31 211 LYS A O 1
ATOM 1709 N N . LEU A 1 212 ? 12.884 4.274 -30.445 1.00 93.56 212 LEU A N 1
ATOM 1710 C CA . LEU A 1 212 ? 12.921 4.638 -31.860 1.00 93.56 212 LEU A CA 1
ATOM 1711 C C . LEU A 1 212 ? 14.344 4.522 -32.418 1.00 93.56 212 LEU A C 1
ATOM 1713 O O . LEU A 1 212 ? 14.572 3.790 -33.373 1.00 93.56 212 LEU A O 1
ATOM 1717 N N . LEU A 1 213 ? 15.330 5.160 -31.781 1.00 93.25 213 LEU A N 1
ATOM 1718 C CA . LEU A 1 213 ? 16.717 5.119 -32.260 1.00 93.25 213 LEU A CA 1
ATOM 1719 C C . LEU A 1 213 ? 17.327 3.717 -32.244 1.00 93.25 213 LEU A C 1
ATOM 1721 O O . LEU A 1 213 ? 18.021 3.329 -33.185 1.00 93.25 213 LEU A O 1
ATOM 1725 N N . CYS A 1 214 ? 17.068 2.943 -31.190 1.00 92.56 214 CYS A N 1
ATOM 1726 C CA . CYS A 1 214 ? 17.516 1.556 -31.115 1.00 92.56 214 CYS A CA 1
ATOM 1727 C C . CYS A 1 214 ? 16.919 0.699 -32.239 1.00 92.56 214 CYS A C 1
ATOM 1729 O O . CYS A 1 214 ? 17.603 -0.186 -32.758 1.00 92.56 214 CYS A O 1
ATOM 1731 N N . GLN A 1 215 ? 15.658 0.945 -32.598 1.00 93.44 215 GLN A N 1
ATOM 1732 C CA . GLN A 1 215 ? 14.980 0.254 -33.688 1.00 93.44 215 GLN A CA 1
ATOM 1733 C C . GLN A 1 215 ? 15.579 0.643 -35.043 1.00 93.44 215 GLN A C 1
ATOM 1735 O O . GLN A 1 215 ? 16.084 -0.234 -35.741 1.00 93.44 215 GLN A O 1
ATOM 1740 N N . GLU A 1 216 ? 15.658 1.940 -35.345 1.00 93.94 216 GLU A N 1
ATOM 1741 C CA . GLU A 1 216 ? 16.230 2.458 -36.596 1.00 93.94 216 GLU A CA 1
ATOM 1742 C C . GLU A 1 216 ? 17.658 1.950 -36.834 1.00 93.94 216 GLU A C 1
ATOM 1744 O O . GLU A 1 216 ? 17.988 1.445 -37.907 1.00 93.94 216 GLU A O 1
ATOM 1749 N N . ARG A 1 217 ? 18.514 1.981 -35.803 1.00 92.06 217 ARG A N 1
ATOM 1750 C CA . ARG A 1 217 ? 19.894 1.480 -35.909 1.00 92.06 217 ARG A CA 1
ATOM 1751 C C . ARG A 1 217 ? 19.935 -0.022 -36.194 1.00 92.06 217 ARG A C 1
ATOM 1753 O O . ARG A 1 217 ? 20.776 -0.501 -36.958 1.00 92.06 217 ARG A O 1
ATOM 1760 N N . ARG A 1 218 ? 19.057 -0.801 -35.555 1.00 92.56 218 ARG A N 1
ATOM 1761 C CA . ARG A 1 218 ? 18.986 -2.255 -35.755 1.00 92.56 218 ARG A CA 1
ATOM 1762 C C . ARG A 1 218 ? 18.548 -2.585 -37.177 1.00 92.56 218 ARG A C 1
ATOM 1764 O O . ARG A 1 218 ? 19.149 -3.465 -37.798 1.00 92.56 218 ARG A O 1
ATOM 1771 N N . ASP A 1 219 ? 17.540 -1.885 -37.676 1.00 92.88 219 ASP A N 1
ATOM 1772 C CA . ASP A 1 219 ? 16.963 -2.126 -38.994 1.00 92.88 219 ASP A CA 1
ATOM 1773 C C . ASP A 1 219 ? 17.920 -1.678 -40.104 1.00 92.88 219 ASP A C 1
ATOM 1775 O O . ASP A 1 219 ? 18.180 -2.446 -41.034 1.00 92.88 219 ASP A O 1
ATOM 1779 N N . TYR A 1 220 ? 18.589 -0.534 -39.937 1.00 92.31 220 TYR A N 1
ATOM 1780 C CA . TYR A 1 220 ? 19.623 -0.077 -40.865 1.00 92.31 220 TYR A CA 1
ATOM 1781 C C . TYR A 1 220 ? 20.805 -1.053 -40.952 1.00 92.31 220 TYR A C 1
ATOM 1783 O O . TYR A 1 220 ? 21.196 -1.472 -42.042 1.00 92.31 220 TYR A O 1
ATOM 1791 N N . ARG A 1 221 ? 21.331 -1.524 -39.812 1.00 90.25 221 ARG A N 1
ATOM 1792 C CA . ARG A 1 221 ? 22.409 -2.533 -39.795 1.00 90.25 221 ARG A CA 1
ATOM 1793 C C . ARG A 1 221 ? 22.000 -3.842 -40.475 1.00 90.25 221 ARG A C 1
ATOM 1795 O O . ARG A 1 221 ? 22.834 -4.479 -41.121 1.00 90.25 221 ARG A O 1
ATOM 1802 N N . ARG A 1 222 ? 20.743 -4.273 -40.322 1.00 90.69 222 ARG A N 1
ATOM 1803 C CA . ARG A 1 222 ? 20.208 -5.467 -41.001 1.00 90.69 222 ARG A CA 1
ATOM 1804 C C . ARG A 1 222 ? 20.134 -5.256 -42.509 1.00 90.69 222 ARG A C 1
ATOM 1806 O O . ARG A 1 222 ? 20.629 -6.110 -43.243 1.00 90.69 222 ARG A O 1
ATOM 1813 N N . SER A 1 223 ? 19.597 -4.118 -42.943 1.00 89.56 223 SER A N 1
ATOM 1814 C CA . SER A 1 223 ? 19.512 -3.742 -44.356 1.00 89.56 223 SER A CA 1
ATOM 1815 C C . SER A 1 223 ? 20.897 -3.698 -45.009 1.00 89.56 223 SER A C 1
ATOM 1817 O O . SER A 1 223 ? 21.141 -4.388 -45.996 1.00 89.56 223 SER A O 1
ATOM 1819 N N . MET A 1 224 ? 21.864 -3.026 -44.377 1.00 87.81 224 MET A N 1
ATOM 1820 C CA . MET A 1 224 ? 23.238 -2.936 -44.886 1.00 87.81 224 MET A CA 1
ATOM 1821 C C . MET A 1 224 ? 23.929 -4.301 -44.980 1.00 87.81 224 MET A C 1
ATOM 1823 O O . MET A 1 224 ? 24.663 -4.566 -45.933 1.00 87.81 224 MET A O 1
ATOM 1827 N N . LYS A 1 225 ? 23.697 -5.202 -44.016 1.00 87.62 225 LYS A N 1
ATOM 1828 C CA . LYS A 1 225 ? 24.206 -6.582 -44.087 1.00 87.62 225 LYS A CA 1
ATOM 1829 C C . LYS A 1 225 ? 23.557 -7.371 -45.222 1.00 87.62 225 LYS A C 1
ATOM 1831 O O . LYS A 1 225 ? 24.268 -8.094 -45.915 1.00 87.62 225 LYS A O 1
ATOM 1836 N N . ALA A 1 226 ? 22.243 -7.247 -45.408 1.00 86.81 226 ALA A N 1
ATOM 1837 C CA . ALA A 1 226 ? 21.530 -7.892 -46.506 1.00 86.81 226 ALA A CA 1
ATOM 1838 C C . ALA A 1 226 ? 22.046 -7.391 -47.863 1.00 86.81 226 ALA A C 1
ATOM 1840 O O . ALA A 1 226 ? 22.433 -8.204 -48.693 1.00 86.81 226 ALA A O 1
ATOM 1841 N N . GLN A 1 227 ? 22.188 -6.074 -48.035 1.00 86.31 227 GLN A N 1
ATOM 1842 C CA . GLN A 1 227 ? 22.732 -5.471 -49.251 1.00 86.31 227 GLN A CA 1
ATOM 1843 C C . GLN A 1 227 ? 24.160 -5.948 -49.547 1.00 86.31 227 GLN A C 1
ATOM 1845 O O . GLN A 1 227 ? 24.456 -6.336 -50.675 1.00 86.31 227 GLN A O 1
ATOM 1850 N N . ARG A 1 228 ? 25.046 -5.985 -48.539 1.00 84.12 228 ARG A N 1
ATOM 1851 C CA . ARG A 1 228 ? 26.415 -6.508 -48.705 1.00 84.12 228 ARG A CA 1
ATOM 1852 C C . ARG A 1 228 ? 26.433 -7.975 -49.132 1.00 84.12 228 ARG A C 1
ATOM 1854 O O . ARG A 1 228 ? 27.264 -8.336 -49.958 1.00 84.12 228 ARG A O 1
ATOM 1861 N N . ARG A 1 229 ? 25.533 -8.806 -48.594 1.00 80.75 229 ARG A N 1
ATOM 1862 C CA . ARG A 1 229 ? 25.394 -10.217 -48.994 1.00 80.75 229 ARG A CA 1
ATOM 1863 C C . ARG A 1 229 ? 24.932 -10.342 -50.442 1.00 80.75 229 ARG A C 1
ATOM 1865 O O . ARG A 1 229 ? 25.560 -11.081 -51.188 1.00 80.75 229 ARG A O 1
ATOM 1872 N N . SER A 1 230 ? 23.912 -9.581 -50.842 1.00 79.38 230 SER A N 1
ATOM 1873 C CA . SER A 1 230 ? 23.412 -9.580 -52.222 1.00 79.38 230 SER A CA 1
ATOM 1874 C C . SER A 1 230 ? 24.482 -9.136 -53.224 1.00 79.38 230 SER A C 1
ATOM 1876 O O . SER A 1 230 ? 24.627 -9.740 -54.282 1.00 79.38 230 SER A O 1
ATOM 1878 N N . LEU A 1 231 ? 25.285 -8.123 -52.881 1.00 76.25 231 LEU A N 1
ATOM 1879 C CA . LEU A 1 231 ? 26.416 -7.712 -53.717 1.00 76.25 231 LEU A CA 1
ATOM 1880 C C . LEU A 1 231 ? 27.477 -8.818 -53.805 1.00 76.25 231 LEU A C 1
ATOM 1882 O O . LEU A 1 231 ? 27.915 -9.153 -54.899 1.00 76.25 231 LEU A O 1
ATOM 1886 N N . TRP A 1 232 ? 27.836 -9.452 -52.685 1.00 74.75 232 TRP A N 1
ATOM 1887 C CA . TRP A 1 232 ? 28.787 -10.571 -52.683 1.00 74.75 232 TRP A CA 1
ATOM 1888 C C . TRP A 1 232 ? 28.336 -11.752 -53.549 1.00 74.75 232 TRP A C 1
ATOM 1890 O O . TRP A 1 232 ? 29.155 -12.332 -54.258 1.00 74.75 232 TRP A O 1
ATOM 1900 N N . THR A 1 233 ? 27.044 -12.088 -53.546 1.00 73.38 233 THR A N 1
ATOM 1901 C CA . THR A 1 233 ? 26.504 -13.158 -54.401 1.00 73.38 233 THR A CA 1
ATOM 1902 C C . THR A 1 233 ? 26.569 -12.841 -55.895 1.00 73.38 233 THR A C 1
ATOM 1904 O O . THR A 1 233 ? 26.676 -13.762 -56.693 1.00 73.38 233 THR A O 1
ATOM 1907 N N . ILE A 1 234 ? 26.537 -11.561 -56.281 1.00 73.56 234 ILE A N 1
ATOM 1908 C CA . ILE A 1 234 ? 26.608 -11.137 -57.689 1.00 73.56 234 ILE A CA 1
ATOM 1909 C C . ILE A 1 234 ? 28.055 -11.159 -58.206 1.00 73.56 234 ILE A C 1
ATOM 1911 O O . ILE A 1 234 ? 28.284 -11.475 -59.368 1.00 73.56 234 ILE A O 1
ATOM 1915 N N . PHE A 1 235 ? 29.032 -10.842 -57.352 1.00 69.00 235 PHE A N 1
ATOM 1916 C CA . PHE A 1 235 ? 30.445 -10.721 -57.738 1.00 69.00 235 PHE A CA 1
ATOM 1917 C C . PHE A 1 235 ? 31.302 -11.964 -57.437 1.00 69.00 235 PHE A C 1
ATOM 1919 O O . PHE A 1 235 ? 32.509 -11.934 -57.673 1.00 69.00 235 PHE A O 1
ATOM 1926 N N . SER A 1 236 ? 30.721 -13.053 -56.925 1.00 58.47 236 SER A N 1
ATOM 1927 C CA . SER A 1 236 ? 31.460 -14.303 -56.693 1.00 58.47 236 SER A CA 1
ATOM 1928 C C . SER A 1 236 ? 31.585 -15.104 -57.999 1.00 58.47 236 SER A C 1
ATOM 1930 O O . SER A 1 236 ? 30.552 -15.495 -58.546 1.00 58.47 236 SER A O 1
ATOM 1932 N N . PRO A 1 237 ? 32.800 -15.378 -58.517 1.00 58.78 237 PRO A N 1
ATOM 1933 C CA . PRO A 1 237 ? 32.965 -16.250 -59.676 1.00 58.78 237 PRO A CA 1
ATOM 1934 C C . PRO A 1 237 ? 32.550 -17.679 -59.300 1.00 58.78 237 PRO A C 1
ATOM 1936 O O . PRO A 1 237 ? 32.982 -18.208 -58.275 1.00 58.78 237 PRO A O 1
ATOM 1939 N N . GLY A 1 238 ? 31.673 -18.284 -60.107 1.00 64.25 238 GLY A N 1
ATOM 1940 C CA . GLY A 1 238 ? 31.253 -19.676 -59.932 1.00 64.25 238 GLY A CA 1
ATOM 1941 C C . GLY A 1 238 ? 32.442 -20.644 -60.044 1.00 64.25 238 GLY A C 1
ATOM 1942 O O . GLY A 1 238 ? 33.424 -20.312 -60.713 1.00 64.25 238 GLY A O 1
ATOM 1943 N N . PRO A 1 239 ? 32.385 -21.815 -59.383 1.00 63.91 239 PRO A N 1
ATOM 1944 C CA . PRO A 1 239 ? 33.455 -22.802 -59.474 1.00 63.91 239 PRO A CA 1
ATOM 1945 C C . PRO A 1 239 ? 33.576 -23.291 -60.926 1.00 63.91 239 PRO A C 1
ATOM 1947 O O . PRO A 1 239 ? 32.558 -23.608 -61.545 1.00 63.91 239 PRO A O 1
ATOM 1950 N N . GLN A 1 240 ? 34.806 -23.290 -61.453 1.00 51.22 240 GLN A N 1
ATOM 1951 C CA . GLN A 1 240 ? 35.150 -23.920 -62.733 1.00 51.22 240 GLN A CA 1
ATOM 1952 C C . GLN A 1 240 ? 35.180 -25.440 -62.606 1.00 51.22 240 GLN A C 1
ATOM 1954 O O . GLN A 1 240 ? 35.592 -25.921 -61.523 1.00 51.22 240 GLN A O 1
#

Sequence (240 aa):
MGQPGNICLLRAPPPRHVATHQRLHILPAHGGPHRFPLMFFALRFAPSRLDLQLTGPSIKTAILQLLHGVRTPTSSPLRTISPSVRPVFLAQQVIGSQGLLEGRIASSWLPLQQQHYDKIRCRQSVSLWASRLSQQLISIGFYMWEQWNSVQHSDDNVQLRERHSTVNEGIHSQFDMGPDDLPREIQPMLTSRRRRRVLRKSLVDKEEWLKLLCQERRDYRRSMKAQRRSLWTIFSPGPQ

Mean predicted aligned error: 16.37 Å

Foldseek 3Di:
DDDDDDDDDDDDDDDDDDDPDPPPPPDDDDDDPPDDPPLAADDPDQPPQPPCVLFDPLLVLLLVLLVVCSHPVPDPSQVVHDPVCNVQSVQVVVCNSVCQLQLNGDPVSQVVRVVSCVVVVNPDHSVVVSVVSSVSSPVVSVVSVVVVVCQCPPCPPPVNVVLLVVLLVLLVVLLVVACPLADPVCNVCNDPVNNVVLNPDDSVSSVVSSVVSVVRSVVSVVVVVVVVVVVCVVPDDDDD

pLDDT: mean 75.32, std 21.91, range [27.27, 95.56]

Solvent-accessible surface area (backbone atoms only — not comparable to full-atom values): 14844 Å² total; per-residue (Å²): 135,83,85,87,92,88,83,80,91,81,90,78,85,82,88,81,87,89,79,84,79,82,73,80,78,79,74,82,96,74,91,66,99,77,78,72,94,78,74,59,83,76,79,92,78,70,81,88,68,70,87,54,88,86,47,40,68,69,56,49,51,48,52,52,48,53,57,45,36,48,60,38,80,83,63,78,64,71,84,78,46,54,79,90,46,41,68,45,52,53,54,35,56,73,58,30,65,68,35,37,31,69,28,53,70,47,75,63,51,42,65,59,44,41,55,39,30,61,73,71,69,49,88,71,57,49,68,57,50,52,52,51,51,21,53,45,30,30,50,50,39,48,53,39,52,51,54,49,50,50,53,70,71,34,89,79,24,62,68,58,47,49,51,51,49,55,51,50,51,54,47,49,50,54,50,75,67,50,51,85,61,40,55,80,89,55,34,75,69,61,39,78,82,42,55,67,58,53,73,69,48,55,70,69,59,40,49,53,53,46,51,50,52,56,47,50,33,51,52,39,51,49,49,53,51,50,52,52,49,55,51,50,67,72,72,54,82,74,89,129